Protein AF-A0A847CXK7-F1 (afdb_monomer_lite)

Radius of gyration: 28.08 Å; chains: 1; bounding box: 58×30×80 Å

pLDDT: mean 86.58, std 13.02, range [43.06, 97.94]

Foldseek 3Di:
DQPWAQDWDDALNDIFGTDDPNATEHEDDCVVCVPAAQDPVVVVVVCVRHLVPAALGEYEYEDAQVRYPDPDQWDADSNYIYGYPHDYVVNVCVVPPDQQPQQFQALDPVCPPVDRDHDDDDDFFAKDWDWDWDADPQKIKIKTQWIATPPDPVNDDPVRNPDGTLSFWAKKFKDQEDPVPDRDTPDIGRSVRFDDDPNITIDIDGNVSHHQKMKMWIATRNGHIDIDMDGD

Structure (mmCIF, N/CA/C/O backbone):
data_AF-A0A847CXK7-F1
#
_entry.id   AF-A0A847CXK7-F1
#
loop_
_atom_site.group_PDB
_atom_site.id
_atom_site.type_symbol
_atom_site.label_atom_id
_atom_site.label_alt_id
_atom_site.label_comp_id
_atom_site.label_asym_id
_atom_site.label_entity_id
_atom_site.label_seq_id
_atom_site.pdbx_PDB_ins_code
_atom_site.Cartn_x
_atom_site.Cartn_y
_atom_site.Cartn_z
_atom_site.occupancy
_atom_site.B_iso_or_equiv
_atom_site.auth_seq_id
_atom_site.auth_comp_id
_atom_site.auth_asym_id
_atom_site.auth_atom_id
_atom_site.pdbx_PDB_model_num
ATOM 1 N N . LEU A 1 1 ? 23.428 -8.225 -17.307 1.00 66.06 1 LEU A N 1
ATOM 2 C CA . LEU A 1 1 ? 22.018 -8.597 -17.571 1.00 66.06 1 LEU A CA 1
ATOM 3 C C . LEU A 1 1 ? 21.851 -9.234 -18.949 1.00 66.06 1 LEU A C 1
ATOM 5 O O . LEU A 1 1 ? 21.230 -10.279 -19.007 1.00 66.06 1 LEU A O 1
ATOM 9 N N . PHE A 1 2 ? 22.405 -8.662 -20.026 1.00 84.25 2 PHE A N 1
ATOM 10 C CA . PHE A 1 2 ? 22.251 -9.212 -21.387 1.00 84.25 2 PHE A CA 1
ATOM 11 C C . PHE A 1 2 ? 23.569 -9.543 -22.109 1.00 84.25 2 PHE A C 1
ATOM 13 O O . PHE A 1 2 ? 23.554 -9.739 -23.323 1.00 84.25 2 PHE A O 1
ATOM 20 N N . ASP A 1 3 ? 24.690 -9.572 -21.381 1.00 87.25 3 ASP A N 1
ATOM 21 C CA . ASP A 1 3 ? 26.026 -9.863 -21.925 1.00 87.25 3 ASP A CA 1
ATOM 22 C C . ASP A 1 3 ? 26.373 -8.982 -23.135 1.00 87.25 3 ASP A C 1
ATOM 24 O O . ASP A 1 3 ? 26.599 -9.452 -24.249 1.00 87.25 3 ASP A O 1
ATOM 28 N N . ILE A 1 4 ? 26.322 -7.666 -22.904 1.00 91.25 4 ILE A N 1
ATOM 29 C CA . ILE A 1 4 ? 26.619 -6.634 -23.900 1.00 91.25 4 ILE A CA 1
ATOM 30 C C . ILE A 1 4 ? 28.020 -6.091 -23.642 1.00 91.25 4 ILE A C 1
ATOM 32 O O . ILE A 1 4 ? 28.306 -5.597 -22.549 1.00 91.25 4 ILE A O 1
ATOM 36 N N . ASP A 1 5 ? 28.842 -6.095 -24.684 1.00 91.69 5 ASP A N 1
ATOM 37 C CA . ASP A 1 5 ? 30.133 -5.423 -24.702 1.00 91.69 5 ASP A CA 1
ATOM 38 C C . ASP A 1 5 ? 29.916 -3.932 -24.980 1.00 91.69 5 ASP A C 1
ATOM 40 O O . ASP A 1 5 ? 29.692 -3.515 -26.126 1.00 91.69 5 ASP A O 1
ATOM 44 N N . LEU A 1 6 ? 29.957 -3.119 -23.921 1.00 92.25 6 LEU A N 1
ATOM 45 C CA . LEU A 1 6 ? 29.796 -1.667 -24.016 1.00 92.25 6 LEU A CA 1
ATOM 46 C C . LEU A 1 6 ? 30.948 -1.069 -24.825 1.00 92.25 6 LEU A C 1
ATOM 48 O O . LEU A 1 6 ? 32.101 -1.048 -24.396 1.00 92.25 6 LEU A O 1
ATOM 52 N N . SER A 1 7 ? 30.626 -0.608 -26.028 1.00 89.88 7 SER A N 1
ATOM 53 C CA . SER A 1 7 ? 31.582 -0.024 -26.959 1.00 89.88 7 SER A CA 1
ATOM 54 C C . SER A 1 7 ? 30.842 0.785 -28.012 1.00 89.88 7 SER A C 1
ATOM 56 O O . SER A 1 7 ? 30.007 0.273 -28.758 1.00 89.88 7 SER A O 1
ATOM 58 N N . THR A 1 8 ? 31.157 2.073 -28.091 1.00 90.56 8 THR A N 1
ATOM 59 C CA . THR A 1 8 ? 30.509 2.947 -29.061 1.00 90.56 8 THR A CA 1
ATOM 60 C C . THR A 1 8 ? 30.994 2.623 -30.469 1.00 90.56 8 THR A C 1
ATOM 62 O O . THR A 1 8 ? 32.195 2.630 -30.744 1.00 90.56 8 THR A O 1
ATOM 65 N N . GLN A 1 9 ? 30.061 2.381 -31.388 1.00 89.00 9 GLN A N 1
ATOM 66 C CA . GLN A 1 9 ? 30.369 2.164 -32.801 1.00 89.00 9 GLN A CA 1
ATOM 67 C C . GLN A 1 9 ? 29.419 2.948 -33.699 1.00 89.00 9 GLN A C 1
ATOM 69 O O . GLN A 1 9 ? 28.246 3.126 -33.383 1.00 89.00 9 GLN A O 1
ATOM 74 N N . LYS A 1 10 ? 29.921 3.404 -34.848 1.00 91.25 10 LYS A N 1
ATOM 75 C CA . LYS A 1 10 ? 29.135 4.178 -35.808 1.00 91.25 10 LYS A CA 1
ATOM 76 C C . LYS A 1 10 ? 28.918 3.382 -37.085 1.00 91.25 10 LYS A C 1
ATOM 78 O O . LYS A 1 10 ? 29.878 3.047 -37.776 1.00 91.25 10 LYS A O 1
ATOM 83 N N . ILE A 1 11 ? 27.660 3.137 -37.437 1.00 88.25 11 ILE A N 1
ATOM 84 C CA . ILE A 1 11 ? 27.279 2.452 -38.676 1.00 88.25 11 ILE A CA 1
ATOM 85 C C . ILE A 1 11 ? 26.290 3.342 -39.414 1.00 88.25 11 ILE A C 1
ATOM 87 O O . ILE A 1 11 ? 25.309 3.804 -38.847 1.00 88.25 11 ILE A O 1
ATOM 91 N N . GLY A 1 12 ? 26.579 3.647 -40.680 1.00 83.50 12 GLY A N 1
ATOM 92 C CA . GLY A 1 12 ? 25.632 4.395 -41.519 1.00 83.50 12 GLY A CA 1
ATOM 93 C C . GLY A 1 12 ? 25.311 5.824 -41.050 1.00 83.50 12 GLY A C 1
ATOM 94 O O . GLY A 1 12 ? 24.376 6.440 -41.543 1.00 83.50 12 GLY A O 1
ATOM 95 N N . GLY A 1 13 ? 26.081 6.367 -40.102 1.00 85.44 13 GLY A N 1
ATOM 96 C CA . GLY A 1 13 ? 25.788 7.656 -39.471 1.00 85.44 13 GLY A CA 1
ATOM 97 C C . GLY A 1 13 ? 25.151 7.537 -38.085 1.00 85.44 13 GLY A C 1
ATOM 98 O O . GLY A 1 13 ? 25.314 8.463 -37.297 1.00 85.44 13 GLY A O 1
ATOM 99 N N . TYR A 1 14 ? 24.538 6.394 -37.769 1.00 90.75 14 TYR A N 1
ATOM 100 C CA . TYR A 1 14 ? 23.930 6.100 -36.473 1.00 90.75 14 TYR A CA 1
ATOM 101 C C . TYR A 1 14 ? 24.970 5.587 -35.473 1.00 90.75 14 TYR A C 1
ATOM 103 O O . TYR A 1 14 ? 25.908 4.877 -35.853 1.00 90.75 14 TYR A O 1
ATOM 111 N N . VAL A 1 15 ? 24.818 5.966 -34.206 1.00 92.31 15 VAL A N 1
ATOM 112 C CA . VAL A 1 15 ? 25.718 5.592 -33.110 1.00 92.31 15 VAL A CA 1
ATOM 113 C C . VAL A 1 15 ? 25.050 4.509 -32.273 1.00 92.31 15 VAL A C 1
ATOM 115 O O . VAL A 1 15 ? 23.922 4.683 -31.835 1.00 92.31 15 VAL A O 1
ATOM 118 N N . PHE A 1 16 ? 25.753 3.401 -32.073 1.00 94.38 16 PHE A N 1
ATOM 119 C CA . PHE A 1 16 ? 25.328 2.272 -31.252 1.00 94.38 16 PHE A CA 1
ATOM 120 C C . PHE A 1 16 ? 26.147 2.221 -29.965 1.00 94.38 16 PHE A C 1
ATOM 122 O O . PHE A 1 16 ? 27.329 2.576 -29.969 1.00 94.38 16 PHE A O 1
ATOM 129 N N . ASP A 1 17 ? 25.528 1.730 -28.897 1.00 95.19 17 ASP A N 1
ATOM 130 C CA . ASP A 1 17 ? 26.044 1.769 -27.523 1.00 95.19 17 ASP A CA 1
ATOM 131 C C . ASP A 1 17 ? 26.893 0.545 -27.159 1.00 95.19 17 ASP A C 1
ATOM 133 O O . ASP A 1 17 ? 27.610 0.531 -26.155 1.00 95.19 17 ASP A O 1
ATOM 137 N N . GLY A 1 18 ? 26.835 -0.500 -27.981 1.00 93.88 18 GLY A N 1
ATOM 138 C CA . GLY A 1 18 ? 27.610 -1.706 -27.749 1.00 93.88 18 GLY A CA 1
ATOM 139 C C . GLY A 1 18 ? 27.452 -2.768 -28.818 1.00 93.88 18 GLY A C 1
ATOM 140 O O . GLY A 1 18 ? 26.935 -2.532 -29.922 1.00 93.88 18 GLY A O 1
ATOM 141 N N . LYS A 1 19 ? 27.909 -3.964 -28.451 1.00 93.62 19 LYS A N 1
ATOM 142 C CA . LYS A 1 19 ? 27.754 -5.186 -29.232 1.00 93.62 19 LYS A CA 1
ATOM 143 C C . LYS A 1 19 ? 27.211 -6.321 -28.381 1.00 93.62 19 LYS A C 1
ATOM 145 O O . LYS A 1 19 ? 27.601 -6.486 -27.232 1.00 93.62 19 LYS A O 1
ATOM 150 N N . LYS A 1 20 ? 26.353 -7.132 -28.990 1.00 92.56 20 LYS A N 1
ATOM 151 C CA . LYS A 1 20 ? 25.916 -8.421 -28.465 1.00 92.56 20 LYS A CA 1
ATOM 152 C C . LYS A 1 20 ? 26.097 -9.471 -29.548 1.00 92.56 20 LYS A C 1
ATOM 154 O O . LYS A 1 20 ? 25.562 -9.323 -30.648 1.00 92.56 20 LYS A O 1
ATOM 159 N N . ASP A 1 21 ? 26.884 -10.502 -29.254 1.00 90.62 21 ASP A N 1
ATOM 160 C CA . ASP A 1 21 ? 27.188 -11.588 -30.195 1.00 90.62 21 ASP A CA 1
ATOM 161 C C . ASP A 1 21 ? 27.675 -11.049 -31.558 1.00 90.62 21 ASP A C 1
ATOM 163 O O . ASP A 1 21 ? 27.243 -11.485 -32.624 1.00 90.62 21 ASP A O 1
ATOM 167 N N . GLY A 1 22 ? 28.510 -10.002 -31.522 1.00 89.06 22 GLY A N 1
ATOM 168 C CA . GLY A 1 22 ? 29.044 -9.311 -32.702 1.00 89.06 22 GLY A CA 1
ATOM 169 C C . GLY A 1 22 ? 28.093 -8.332 -33.408 1.00 89.06 22 GLY A C 1
ATOM 170 O O . GLY A 1 22 ? 28.538 -7.615 -34.303 1.00 89.06 22 GLY A O 1
ATOM 171 N N . ASN A 1 23 ? 26.823 -8.242 -33.003 1.00 93.56 23 ASN A N 1
ATOM 172 C CA . ASN A 1 23 ? 25.813 -7.375 -33.619 1.00 93.56 23 ASN A CA 1
ATOM 173 C C . ASN A 1 23 ? 25.615 -6.076 -32.823 1.00 93.56 23 ASN A C 1
ATOM 175 O O . ASN A 1 23 ? 25.785 -6.084 -31.603 1.00 93.56 23 ASN A O 1
ATOM 179 N N . PRO A 1 24 ? 25.261 -4.957 -33.477 1.00 95.12 24 PRO A N 1
ATOM 180 C CA . PRO A 1 24 ? 25.073 -3.674 -32.813 1.00 95.12 24 PRO A CA 1
ATOM 181 C C . PRO A 1 24 ? 23.911 -3.659 -31.819 1.00 95.12 24 PRO A C 1
ATOM 183 O O . PRO A 1 24 ? 22.866 -4.275 -32.038 1.00 95.12 24 PRO A O 1
ATOM 186 N N . VAL A 1 25 ? 24.110 -2.908 -30.737 1.00 96.44 25 VAL A N 1
ATOM 187 C CA . VAL A 1 25 ? 23.142 -2.721 -29.655 1.00 96.44 25 VAL A CA 1
ATOM 188 C C . VAL A 1 25 ? 22.813 -1.240 -29.507 1.00 96.44 25 VAL A C 1
ATOM 190 O O . VAL A 1 25 ? 23.719 -0.408 -29.506 1.00 96.44 25 VAL A O 1
ATOM 193 N N . VAL A 1 26 ? 21.532 -0.928 -29.338 1.00 95.31 26 VAL A N 1
ATOM 194 C CA . VAL A 1 26 ? 21.040 0.374 -28.877 1.00 95.31 26 VAL A CA 1
ATOM 195 C C . VAL A 1 26 ? 20.538 0.216 -27.448 1.00 95.31 26 VAL A C 1
ATOM 197 O O . VAL A 1 26 ? 19.746 -0.686 -27.169 1.00 95.31 26 VAL A O 1
ATOM 200 N N . ILE A 1 27 ? 20.988 1.073 -26.540 1.00 92.69 27 ILE A N 1
ATOM 201 C CA . ILE A 1 27 ? 20.493 1.148 -25.166 1.00 92.69 27 ILE A CA 1
ATOM 202 C C . ILE A 1 27 ? 19.620 2.392 -25.065 1.00 92.69 27 ILE A C 1
ATOM 204 O O . ILE A 1 27 ? 20.095 3.519 -25.164 1.00 92.69 27 ILE A O 1
ATOM 208 N N . TYR A 1 28 ? 18.322 2.186 -24.870 1.00 89.31 28 TYR A N 1
ATOM 209 C CA . TYR A 1 28 ? 17.366 3.276 -24.782 1.00 89.31 28 TYR A CA 1
ATOM 210 C C . TYR A 1 28 ? 17.560 4.089 -23.495 1.00 89.31 28 TYR A C 1
ATOM 212 O O . TYR A 1 28 ? 17.298 3.594 -22.393 1.00 89.31 28 TYR A O 1
ATOM 220 N N . ASP A 1 29 ? 17.979 5.352 -23.627 1.00 82.50 29 ASP A N 1
ATOM 221 C CA . ASP A 1 29 ? 18.073 6.269 -22.491 1.00 82.50 29 ASP A CA 1
ATOM 222 C C . ASP A 1 29 ? 16.689 6.810 -22.105 1.00 82.50 29 ASP A C 1
ATOM 224 O O . ASP A 1 29 ? 16.208 7.839 -22.587 1.00 82.50 29 ASP A O 1
ATOM 228 N N . TYR A 1 30 ? 16.063 6.111 -21.164 1.00 71.31 30 TYR A N 1
ATOM 229 C CA . TYR A 1 30 ? 14.784 6.498 -20.583 1.00 71.31 30 TYR A CA 1
ATOM 230 C C . TYR A 1 30 ? 14.776 7.916 -19.988 1.00 71.31 30 TYR A C 1
ATOM 232 O O . TYR A 1 30 ? 13.748 8.593 -20.027 1.00 71.31 30 TYR A O 1
ATOM 240 N N . ASN A 1 31 ? 15.884 8.377 -19.399 1.00 70.00 31 ASN A N 1
ATOM 241 C CA . ASN A 1 31 ? 15.906 9.679 -18.729 1.00 70.00 31 ASN A CA 1
ATOM 242 C C . ASN A 1 31 ? 15.890 10.826 -19.732 1.00 70.00 31 ASN A C 1
ATOM 244 O O . ASN A 1 31 ? 15.285 11.864 -19.451 1.00 70.00 31 ASN A O 1
ATOM 248 N N . GLN A 1 32 ? 16.547 10.624 -20.871 1.00 75.12 32 GLN A N 1
ATOM 249 C CA . GLN A 1 32 ? 16.601 11.589 -21.956 1.00 75.12 32 GLN A CA 1
ATOM 250 C C . GLN A 1 32 ? 15.301 11.606 -22.772 1.00 75.12 32 GLN A C 1
ATOM 252 O O . GLN A 1 32 ? 14.861 12.676 -23.190 1.00 75.12 32 GLN A O 1
ATOM 257 N N . PHE A 1 33 ? 14.652 10.450 -22.948 1.00 76.75 33 PHE A N 1
ATOM 258 C CA . PHE A 1 33 ? 13.500 10.286 -23.839 1.00 76.75 33 PHE A CA 1
ATOM 259 C C . PHE A 1 33 ? 12.253 9.779 -23.095 1.00 76.75 33 PHE A C 1
ATOM 261 O O . PHE A 1 33 ? 11.696 8.720 -23.379 1.00 76.75 33 PHE A O 1
ATOM 268 N N . LYS A 1 34 ? 11.781 10.547 -22.111 1.00 68.31 34 LYS A N 1
ATOM 269 C CA . LYS A 1 34 ? 10.641 10.142 -21.268 1.00 68.31 34 LYS A CA 1
ATOM 270 C C . LYS A 1 34 ? 9.295 10.082 -21.982 1.00 68.31 34 LYS A C 1
ATOM 272 O O . LYS A 1 34 ? 8.400 9.432 -21.459 1.00 68.31 34 LYS A O 1
ATOM 277 N N . ASP A 1 35 ? 9.143 10.693 -23.149 1.00 75.00 35 ASP A N 1
ATOM 278 C CA . ASP A 1 35 ? 7.865 10.734 -23.880 1.00 75.00 35 ASP A CA 1
ATOM 279 C C . ASP A 1 35 ? 7.918 9.975 -25.213 1.00 75.00 35 ASP A C 1
ATOM 281 O O . ASP A 1 35 ? 6.971 10.025 -25.990 1.00 75.00 35 ASP A O 1
ATOM 285 N N . ALA A 1 36 ? 9.018 9.262 -25.480 1.00 79.81 36 ALA A N 1
ATOM 286 C CA . ALA A 1 36 ? 9.162 8.423 -26.664 1.00 79.81 36 ALA A CA 1
ATOM 287 C C . ALA A 1 36 ? 9.042 6.932 -26.313 1.00 79.81 36 ALA A C 1
ATOM 289 O O . ALA A 1 36 ? 9.238 6.521 -25.160 1.00 79.81 36 ALA A O 1
ATOM 290 N N . ASN A 1 37 ? 8.713 6.143 -27.332 1.00 88.38 37 ASN A N 1
ATOM 291 C CA . ASN A 1 37 ? 8.644 4.690 -27.290 1.00 88.38 37 ASN A CA 1
ATOM 292 C C . ASN A 1 37 ? 9.533 4.097 -28.392 1.00 88.38 37 ASN A C 1
ATOM 294 O O . ASN A 1 37 ? 9.940 4.775 -29.336 1.00 88.38 37 ASN A O 1
ATOM 298 N N . ILE A 1 38 ? 9.833 2.810 -28.255 1.00 92.19 38 ILE A N 1
ATOM 299 C CA . ILE A 1 38 ? 10.379 1.973 -29.317 1.00 92.19 38 ILE A CA 1
ATOM 300 C C . ILE A 1 38 ? 9.192 1.522 -30.175 1.00 92.19 38 ILE A C 1
ATOM 302 O O . ILE A 1 38 ? 8.594 0.476 -29.919 1.00 92.19 38 ILE A O 1
ATOM 306 N N . ASP A 1 39 ? 8.850 2.356 -31.152 1.00 91.31 39 ASP A N 1
ATOM 307 C CA . ASP A 1 39 ? 7.742 2.199 -32.096 1.00 91.31 39 ASP A CA 1
ATOM 308 C C . ASP A 1 39 ? 8.257 2.103 -33.549 1.00 91.31 39 ASP A C 1
ATOM 310 O O . ASP A 1 39 ? 9.464 1.982 -33.801 1.00 91.31 39 ASP A O 1
ATOM 314 N N . ASP A 1 40 ? 7.356 2.130 -34.534 1.00 91.12 40 ASP A N 1
ATOM 315 C CA . ASP A 1 40 ? 7.726 2.074 -35.956 1.00 91.12 40 ASP A CA 1
ATOM 316 C C . ASP A 1 40 ? 8.609 3.261 -36.355 1.00 91.12 40 ASP A C 1
ATOM 318 O O . ASP A 1 40 ? 9.531 3.130 -37.163 1.00 91.12 40 ASP A O 1
ATOM 322 N N . VAL A 1 41 ? 8.351 4.443 -35.791 1.00 91.62 41 VAL A N 1
ATOM 323 C CA . VAL A 1 41 ? 9.106 5.662 -36.093 1.00 91.62 41 VAL A CA 1
ATOM 324 C C . VAL A 1 41 ? 10.544 5.521 -35.598 1.00 91.62 41 VAL A C 1
ATOM 326 O O . VAL A 1 41 ? 11.483 5.881 -36.316 1.00 91.62 41 VAL A O 1
ATOM 329 N N . PHE A 1 42 ? 10.741 4.954 -34.409 1.00 92.25 42 PHE A N 1
ATOM 330 C CA . PHE A 1 42 ? 12.057 4.665 -33.855 1.00 92.25 42 PHE A CA 1
ATOM 331 C C . PHE A 1 42 ? 12.846 3.684 -34.734 1.00 92.25 42 PHE A C 1
ATOM 333 O O . PHE A 1 42 ? 13.984 3.984 -35.114 1.00 92.25 42 PHE A O 1
ATOM 340 N N . LEU A 1 43 ? 12.244 2.551 -35.119 1.00 93.69 43 LEU A N 1
ATOM 341 C CA . LEU A 1 43 ? 12.907 1.556 -35.973 1.00 93.69 43 LEU A CA 1
ATOM 342 C C . LEU A 1 43 ? 13.264 2.135 -37.345 1.00 93.69 43 LEU A C 1
ATOM 344 O O . LEU A 1 43 ? 14.403 1.997 -37.794 1.00 93.69 43 LEU A O 1
ATOM 348 N N . ASN A 1 44 ? 12.332 2.859 -37.968 1.00 91.06 44 ASN A N 1
ATOM 349 C CA . ASN A 1 44 ? 12.556 3.512 -39.255 1.00 91.06 44 ASN A CA 1
ATOM 350 C C . ASN A 1 44 ? 13.684 4.548 -39.188 1.00 91.06 44 ASN A C 1
ATOM 352 O O . ASN A 1 44 ? 14.492 4.642 -40.113 1.00 91.06 44 ASN A O 1
ATOM 356 N N . ASN A 1 45 ? 13.792 5.309 -38.094 1.00 90.12 45 ASN A N 1
ATOM 357 C CA . ASN A 1 45 ? 14.899 6.247 -37.911 1.00 90.12 45 ASN A CA 1
ATOM 358 C C . ASN A 1 45 ? 16.251 5.532 -37.894 1.00 90.12 45 ASN A C 1
ATOM 360 O O . ASN A 1 45 ? 17.178 5.993 -38.555 1.00 90.12 45 ASN A O 1
ATOM 364 N N . ILE A 1 46 ? 16.364 4.387 -37.215 1.00 91.25 46 ILE A N 1
ATOM 365 C CA . ILE A 1 46 ? 17.588 3.576 -37.254 1.00 91.25 46 ILE A CA 1
ATOM 366 C C . ILE A 1 46 ? 17.822 3.047 -38.674 1.00 91.25 46 ILE A C 1
ATOM 368 O O . ILE A 1 46 ? 18.901 3.254 -39.238 1.00 91.25 46 ILE A O 1
ATOM 372 N N . GLY A 1 47 ? 16.811 2.398 -39.262 1.00 89.12 47 GLY A N 1
ATOM 373 C CA . GLY A 1 47 ? 16.871 1.769 -40.585 1.00 89.12 47 GLY A CA 1
ATOM 374 C C . GLY A 1 47 ? 17.397 2.716 -41.662 1.00 89.12 47 GLY A C 1
ATOM 375 O O . GLY A 1 47 ? 18.365 2.395 -42.351 1.00 89.12 47 GLY A O 1
ATOM 376 N N . ARG A 1 48 ? 16.896 3.957 -41.712 1.00 89.69 48 ARG A N 1
ATOM 377 C CA . ARG A 1 48 ? 17.334 4.982 -42.684 1.00 89.69 48 ARG A CA 1
ATOM 378 C C . ARG A 1 48 ? 18.846 5.205 -42.726 1.00 89.69 48 ARG A C 1
ATOM 380 O O . ARG A 1 48 ? 19.376 5.563 -43.777 1.00 89.69 48 ARG A O 1
ATOM 3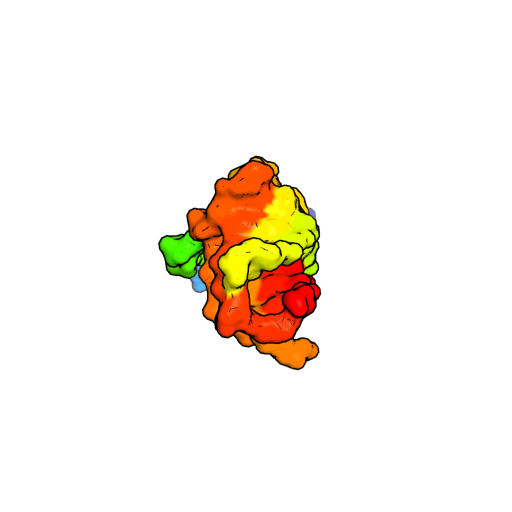87 N N . HIS A 1 49 ? 19.546 4.986 -41.616 1.00 87.75 49 HIS A N 1
ATOM 388 C CA . HIS A 1 49 ? 21.000 5.085 -41.562 1.00 87.75 49 HIS A CA 1
ATOM 389 C C . HIS A 1 49 ? 21.699 3.782 -41.962 1.00 87.75 49 HIS A C 1
ATOM 391 O O . HIS A 1 49 ? 22.717 3.817 -42.658 1.00 87.75 49 HIS A O 1
ATOM 397 N N . ILE A 1 50 ? 21.186 2.628 -41.530 1.00 88.19 50 ILE A N 1
ATOM 398 C CA . ILE A 1 50 ? 21.939 1.366 -41.563 1.00 88.19 50 ILE A CA 1
ATOM 399 C C . ILE A 1 50 ? 21.527 0.384 -42.661 1.00 88.19 50 ILE A C 1
ATOM 401 O O . ILE A 1 50 ? 22.342 -0.478 -42.995 1.00 88.19 50 ILE A O 1
ATOM 405 N N . THR A 1 51 ? 20.348 0.525 -43.275 1.00 82.50 51 THR A N 1
ATOM 406 C CA . THR A 1 51 ? 19.817 -0.425 -44.275 1.00 82.50 51 THR A CA 1
ATOM 407 C C . THR A 1 51 ? 20.804 -0.697 -45.413 1.00 82.50 51 THR A C 1
ATOM 409 O O . THR A 1 51 ? 21.000 -1.838 -45.823 1.00 82.50 51 THR A O 1
ATOM 412 N N . SER A 1 52 ? 21.524 0.327 -45.883 1.00 81.50 52 SER A N 1
ATOM 413 C CA . SER A 1 52 ? 22.522 0.175 -46.956 1.00 81.50 52 SER A CA 1
ATOM 414 C C . SER A 1 52 ? 23.786 -0.601 -46.556 1.00 81.50 52 SER A C 1
ATOM 416 O O . SER A 1 52 ? 24.512 -1.071 -47.430 1.00 81.50 52 SER A O 1
ATOM 418 N N . LYS A 1 53 ? 24.072 -0.736 -45.255 1.00 81.50 53 LYS A N 1
ATOM 419 C CA . LYS A 1 53 ? 25.312 -1.330 -44.721 1.00 81.50 53 LYS A CA 1
ATOM 420 C C . LYS A 1 53 ? 25.099 -2.640 -43.967 1.00 81.50 53 LYS A C 1
ATOM 422 O O . LYS A 1 53 ? 26.075 -3.331 -43.694 1.00 81.50 53 LYS A O 1
ATOM 427 N N . MET A 1 54 ? 23.857 -2.960 -43.611 1.00 80.44 54 MET A N 1
ATOM 428 C CA . MET A 1 54 ? 23.508 -4.072 -42.726 1.00 80.44 54 MET A CA 1
ATOM 429 C C . MET A 1 54 ? 22.342 -4.914 -43.257 1.00 80.44 54 MET A C 1
ATOM 431 O O . MET A 1 54 ? 21.514 -5.374 -42.479 1.00 80.44 54 MET A O 1
ATOM 435 N N . ARG A 1 55 ? 22.262 -5.137 -44.575 1.00 75.88 55 ARG A N 1
ATOM 436 C CA . ARG A 1 55 ? 21.254 -6.045 -45.148 1.00 75.88 55 ARG A CA 1
ATOM 437 C C . ARG A 1 55 ? 21.326 -7.431 -44.507 1.00 75.88 55 ARG A C 1
ATOM 439 O O . ARG A 1 55 ? 22.420 -7.968 -44.335 1.00 75.88 55 ARG A O 1
ATOM 446 N N . CYS A 1 56 ? 20.167 -7.996 -44.180 1.00 81.81 56 CYS A N 1
ATOM 447 C CA . CYS A 1 56 ? 20.029 -9.252 -43.434 1.00 81.81 56 CYS A CA 1
ATOM 448 C C . CYS A 1 56 ? 20.687 -9.212 -42.039 1.00 81.81 56 CYS A C 1
ATOM 450 O O . CYS A 1 56 ? 21.063 -10.250 -41.486 1.00 81.81 56 CYS A O 1
ATOM 452 N N . GLY A 1 57 ? 20.885 -8.011 -41.490 1.00 88.12 57 GLY A N 1
ATOM 453 C CA . GLY A 1 57 ? 21.563 -7.768 -40.224 1.00 88.12 57 GLY A CA 1
ATOM 454 C C . GLY A 1 57 ? 20.644 -7.903 -39.014 1.00 88.12 57 GLY A C 1
ATOM 455 O O . GLY A 1 57 ? 19.421 -8.010 -39.124 1.00 88.12 57 GLY A O 1
ATOM 456 N N . ARG A 1 58 ? 21.254 -7.884 -37.827 1.00 94.69 58 ARG A N 1
ATOM 457 C CA . ARG A 1 58 ? 20.540 -7.880 -36.548 1.00 94.69 58 ARG A CA 1
ATOM 458 C C . ARG A 1 58 ? 20.934 -6.655 -35.745 1.00 94.69 58 ARG A C 1
ATOM 460 O O . ARG A 1 58 ? 22.107 -6.289 -35.709 1.00 94.69 58 ARG A O 1
ATOM 467 N N . VAL A 1 59 ? 19.960 -6.062 -35.078 1.00 95.69 59 VAL A N 1
ATOM 468 C CA . VAL A 1 59 ? 20.151 -4.988 -34.107 1.00 95.69 59 VAL A CA 1
ATOM 469 C C . VAL A 1 59 ? 19.454 -5.413 -32.826 1.00 95.69 59 VAL A C 1
ATOM 471 O O . VAL A 1 59 ? 18.319 -5.876 -32.868 1.00 95.69 59 VAL A O 1
ATOM 474 N N . TYR A 1 60 ? 20.118 -5.264 -31.688 1.00 96.69 60 TYR A N 1
ATOM 475 C CA . TYR A 1 60 ? 19.493 -5.471 -30.386 1.00 96.69 60 TYR A CA 1
ATOM 476 C C . TYR A 1 60 ? 19.122 -4.123 -29.777 1.00 96.69 60 TYR A C 1
ATOM 478 O O . TYR A 1 60 ? 19.930 -3.198 -29.780 1.00 96.69 60 TYR A O 1
ATOM 486 N N . ILE A 1 61 ? 17.919 -4.008 -29.232 1.00 96.19 61 ILE A N 1
ATOM 487 C CA . ILE A 1 61 ? 17.435 -2.807 -28.555 1.00 96.19 61 ILE A CA 1
ATOM 488 C C . ILE A 1 61 ? 17.142 -3.177 -27.108 1.00 96.19 61 ILE A C 1
ATOM 490 O O . ILE A 1 61 ? 16.282 -4.012 -26.833 1.00 96.19 61 ILE A O 1
ATOM 494 N N . VAL A 1 62 ? 17.860 -2.557 -26.179 1.00 93.69 62 VAL A N 1
ATOM 495 C CA . VAL A 1 62 ? 17.618 -2.690 -24.743 1.00 93.69 62 VAL A CA 1
ATOM 496 C C . VAL A 1 62 ? 16.719 -1.550 -24.301 1.00 93.69 62 VAL A C 1
ATOM 498 O O . VAL A 1 62 ? 17.106 -0.388 -24.404 1.00 93.69 62 VAL A O 1
ATOM 501 N N . ALA A 1 63 ? 15.536 -1.875 -23.789 1.00 91.56 63 ALA A N 1
ATOM 502 C CA . ALA A 1 63 ? 14.580 -0.876 -23.327 1.00 91.56 63 ALA A CA 1
ATOM 503 C C . ALA A 1 63 ? 13.676 -1.422 -22.208 1.00 91.56 63 ALA A C 1
ATOM 505 O O . ALA A 1 63 ? 13.495 -2.639 -22.089 1.00 91.56 63 ALA A O 1
ATOM 506 N N . PRO A 1 64 ? 13.077 -0.546 -21.381 1.00 88.00 64 PRO A N 1
ATOM 507 C CA . PRO A 1 64 ? 12.002 -0.931 -20.475 1.00 88.00 64 PRO A CA 1
ATOM 508 C C . PRO A 1 64 ? 10.835 -1.582 -21.223 1.00 88.00 64 PRO A C 1
ATOM 510 O O . PRO A 1 64 ? 10.431 -1.110 -22.282 1.00 88.00 64 PRO A O 1
ATOM 513 N N . SER A 1 65 ? 10.244 -2.628 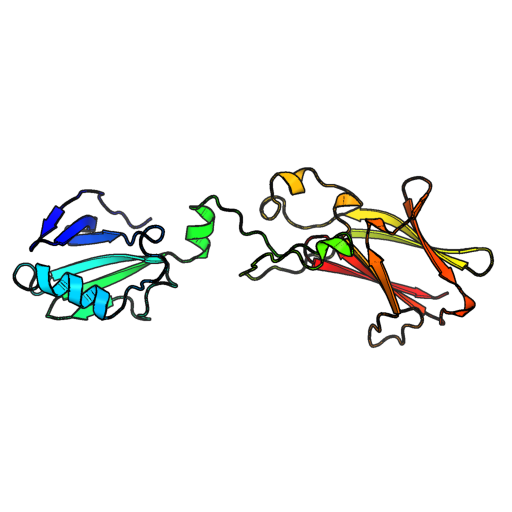-20.644 1.00 88.00 65 SER A N 1
ATOM 514 C CA . SER A 1 65 ? 9.147 -3.371 -21.291 1.00 88.00 65 SER A CA 1
ATOM 515 C C . SER A 1 65 ? 7.935 -2.488 -21.603 1.00 88.00 65 SER A C 1
ATOM 517 O O . SER A 1 65 ? 7.275 -2.695 -22.608 1.00 88.00 65 SER A O 1
ATOM 519 N N . ASN A 1 66 ? 7.661 -1.479 -20.770 1.00 84.75 66 ASN A N 1
ATOM 520 C CA . ASN A 1 66 ? 6.560 -0.527 -20.955 1.00 84.75 66 ASN A CA 1
ATOM 521 C C . ASN A 1 66 ? 6.842 0.566 -22.001 1.00 84.75 66 ASN A C 1
ATOM 523 O O . ASN A 1 66 ? 6.014 1.454 -22.168 1.00 84.75 66 ASN A O 1
ATOM 527 N N . ARG A 1 67 ? 8.019 0.547 -22.638 1.00 87.25 67 ARG A N 1
ATOM 528 C CA . ARG A 1 67 ? 8.422 1.478 -23.701 1.00 87.25 67 ARG A CA 1
ATOM 529 C C . ARG A 1 67 ? 8.571 0.810 -25.053 1.00 87.25 67 ARG A C 1
ATOM 531 O O . ARG A 1 67 ? 8.918 1.487 -26.009 1.00 87.25 67 ARG A O 1
ATOM 538 N N . VAL A 1 68 ? 8.374 -0.501 -25.131 1.00 90.88 68 VAL A N 1
ATOM 539 C CA . VAL A 1 68 ? 8.396 -1.233 -26.392 1.00 90.88 68 VAL A CA 1
ATOM 540 C C . VAL A 1 68 ? 6.956 -1.505 -26.779 1.00 90.88 68 VAL A C 1
ATOM 542 O O . VAL A 1 68 ? 6.273 -2.251 -26.081 1.00 90.88 68 VAL A O 1
ATOM 545 N N . ASP A 1 69 ? 6.509 -0.910 -27.881 1.00 91.62 69 ASP A N 1
ATOM 546 C CA . ASP A 1 69 ? 5.112 -1.022 -28.323 1.00 91.62 69 ASP A CA 1
ATOM 547 C C . ASP A 1 69 ? 4.813 -2.404 -28.934 1.00 91.62 69 ASP A C 1
ATOM 549 O O . ASP A 1 69 ? 3.662 -2.823 -29.054 1.00 91.62 69 ASP A O 1
ATOM 553 N N . TYR A 1 70 ? 5.864 -3.158 -29.259 1.00 88.06 70 TYR A N 1
ATOM 554 C CA . TYR A 1 70 ? 5.777 -4.498 -29.822 1.00 88.06 70 TYR A CA 1
ATOM 555 C C . TYR A 1 70 ? 5.631 -5.576 -28.748 1.00 88.06 70 TYR A C 1
ATOM 557 O O . TYR A 1 70 ? 6.395 -5.655 -27.779 1.00 88.06 70 TYR A O 1
ATOM 565 N N . ILE A 1 71 ? 4.686 -6.490 -28.965 1.00 83.69 71 ILE A N 1
ATOM 566 C CA . ILE A 1 71 ? 4.502 -7.684 -28.128 1.00 83.69 71 ILE A CA 1
ATOM 567 C C . ILE A 1 71 ? 5.569 -8.743 -28.450 1.00 83.69 71 ILE A C 1
ATOM 569 O O . ILE A 1 71 ? 6.042 -9.431 -27.547 1.00 83.69 71 ILE A O 1
ATOM 573 N N . THR A 1 72 ? 5.990 -8.822 -29.710 1.00 90.50 72 THR A N 1
ATOM 574 C CA . THR A 1 72 ? 6.993 -9.752 -30.250 1.00 90.50 72 THR A CA 1
ATOM 575 C C . THR A 1 72 ? 8.385 -9.550 -29.641 1.00 90.50 72 THR A C 1
ATOM 577 O O . THR A 1 72 ? 8.695 -8.507 -29.058 1.00 90.50 72 THR A O 1
ATOM 580 N N . ASP A 1 73 ? 9.240 -10.566 -29.773 1.00 88.19 73 ASP A N 1
ATOM 581 C CA . ASP A 1 73 ? 10.647 -10.499 -29.352 1.00 88.19 73 ASP A CA 1
ATOM 582 C C . ASP A 1 73 ? 11.542 -9.819 -30.397 1.00 88.19 73 ASP A C 1
ATOM 584 O O . ASP A 1 73 ? 12.655 -9.395 -30.078 1.00 88.19 73 ASP A O 1
ATOM 588 N N . TYR A 1 74 ? 11.069 -9.706 -31.641 1.00 95.38 74 TYR A N 1
ATOM 589 C CA . TYR A 1 74 ? 11.717 -8.939 -32.694 1.00 95.38 74 TYR A CA 1
ATOM 590 C C . TYR A 1 74 ? 10.718 -8.475 -33.755 1.00 95.38 74 TYR A C 1
ATOM 592 O O . TYR A 1 74 ? 9.705 -9.136 -33.974 1.00 95.38 74 TYR A O 1
ATOM 600 N N . GLU A 1 75 ? 11.069 -7.399 -34.453 1.00 96.00 75 GLU A N 1
ATOM 601 C CA . GLU A 1 75 ? 10.427 -6.979 -35.701 1.00 96.00 75 GLU A CA 1
ATOM 602 C C . GLU A 1 75 ? 11.436 -6.968 -36.849 1.00 96.00 75 GLU A C 1
ATOM 604 O O . GLU A 1 75 ? 12.637 -6.772 -36.637 1.00 96.00 75 GLU A O 1
ATOM 609 N N . GLU A 1 76 ? 10.956 -7.187 -38.071 1.00 93.19 76 GLU A N 1
ATOM 610 C CA . GLU A 1 76 ? 11.774 -7.134 -39.283 1.00 93.19 76 GLU A CA 1
ATOM 611 C C . GLU A 1 76 ? 11.346 -5.953 -40.161 1.00 93.19 76 GLU A C 1
ATOM 613 O O . GLU A 1 76 ? 10.201 -5.880 -40.601 1.00 93.19 76 GLU A O 1
ATOM 618 N N . VAL A 1 77 ? 12.276 -5.030 -40.419 1.00 90.56 77 VAL A N 1
ATOM 619 C CA . VAL A 1 77 ? 12.065 -3.847 -41.267 1.00 90.56 77 VAL A CA 1
ATOM 620 C C . VAL A 1 77 ? 13.250 -3.730 -42.220 1.00 90.56 77 VAL A C 1
ATOM 622 O O . VAL A 1 77 ? 14.396 -3.773 -41.779 1.00 90.56 77 VAL A O 1
ATOM 625 N N . ASP A 1 78 ? 12.987 -3.600 -43.523 1.00 87.62 78 ASP A N 1
ATOM 626 C CA . ASP A 1 78 ? 14.008 -3.463 -44.575 1.00 87.62 78 ASP A CA 1
ATOM 627 C C . ASP A 1 78 ? 15.154 -4.502 -44.500 1.00 87.62 78 ASP A C 1
ATOM 629 O O . ASP A 1 78 ? 16.338 -4.160 -44.575 1.00 87.62 78 ASP A O 1
ATOM 633 N N . ASP A 1 79 ? 14.807 -5.784 -44.342 1.00 89.19 79 ASP A N 1
ATOM 634 C CA . ASP A 1 79 ? 15.740 -6.913 -44.170 1.00 89.19 79 ASP A CA 1
ATOM 635 C C . ASP A 1 79 ? 16.632 -6.819 -42.911 1.00 89.19 79 ASP A C 1
ATOM 637 O O . ASP A 1 79 ? 17.679 -7.467 -42.835 1.00 89.19 79 ASP A O 1
ATOM 641 N N . ILE A 1 80 ? 16.264 -6.015 -41.910 1.00 92.81 80 ILE A N 1
ATOM 642 C CA . ILE A 1 80 ? 16.963 -5.931 -40.622 1.00 92.81 80 ILE A CA 1
ATOM 643 C C . ILE A 1 80 ? 16.036 -6.410 -39.514 1.00 92.81 80 ILE A C 1
ATOM 645 O O . ILE A 1 80 ? 14.911 -5.936 -39.377 1.00 92.81 80 ILE A O 1
ATOM 649 N N . ARG A 1 81 ? 16.540 -7.321 -38.676 1.00 95.75 81 ARG A N 1
ATOM 650 C CA . ARG A 1 81 ? 15.823 -7.798 -37.488 1.00 95.75 81 ARG A CA 1
ATOM 651 C C . ARG A 1 81 ? 16.214 -7.000 -36.257 1.00 95.75 81 ARG A C 1
ATOM 653 O O . ARG A 1 81 ? 17.380 -7.008 -35.856 1.00 95.75 81 ARG A O 1
ATOM 660 N N . TYR A 1 82 ? 15.228 -6.374 -35.637 1.00 96.56 82 TYR A N 1
ATOM 661 C CA . TYR A 1 82 ? 15.354 -5.605 -34.409 1.00 96.56 82 TYR A CA 1
ATOM 662 C C . TYR A 1 82 ? 14.856 -6.443 -33.239 1.00 96.56 82 TYR A C 1
ATOM 664 O O . TYR A 1 82 ? 13.657 -6.612 -33.073 1.00 96.56 82 TYR A O 1
ATOM 672 N N . TYR A 1 83 ? 15.773 -6.984 -32.441 1.00 96.81 83 TYR A N 1
ATOM 673 C CA . TYR A 1 83 ? 15.465 -7.804 -31.271 1.00 96.81 83 TYR A CA 1
ATOM 674 C C . TYR A 1 83 ? 15.288 -6.934 -30.030 1.00 96.81 83 TYR A C 1
ATOM 676 O O . TYR A 1 83 ? 16.168 -6.135 -29.703 1.00 96.81 83 TYR A O 1
ATOM 684 N N . PHE A 1 84 ? 14.199 -7.128 -29.292 1.00 95.94 84 PHE A N 1
ATOM 685 C CA . PHE A 1 84 ? 13.887 -6.347 -28.098 1.00 95.94 84 PHE A CA 1
ATOM 686 C C . PHE A 1 84 ? 14.327 -7.081 -26.832 1.00 95.94 84 PHE A C 1
ATOM 688 O O . PHE A 1 84 ? 13.711 -8.046 -26.385 1.00 95.94 84 PHE A O 1
ATOM 695 N N . LEU A 1 85 ? 15.383 -6.578 -26.200 1.00 93.25 85 LEU A N 1
ATOM 696 C CA . LEU A 1 85 ? 15.846 -7.018 -24.889 1.00 93.25 85 LEU A CA 1
ATOM 697 C C . LEU A 1 85 ? 15.097 -6.220 -23.818 1.00 93.25 85 LEU A C 1
ATOM 699 O O . LEU A 1 85 ? 15.584 -5.220 -23.283 1.00 93.25 85 LEU A O 1
ATOM 703 N N . LYS A 1 86 ? 13.856 -6.643 -23.569 1.00 90.81 86 LYS A N 1
ATOM 704 C CA . LYS A 1 86 ? 12.915 -5.957 -22.681 1.00 90.81 86 LYS A CA 1
ATOM 705 C C . LYS A 1 86 ? 13.339 -6.138 -21.225 1.00 90.81 86 LYS A C 1
ATOM 707 O O . LYS A 1 86 ? 13.438 -7.257 -20.729 1.00 90.81 86 LYS A O 1
ATOM 712 N N . ILE A 1 87 ? 13.562 -5.032 -20.521 1.00 86.12 87 ILE A N 1
ATOM 713 C CA . ILE A 1 87 ? 13.801 -5.043 -19.076 1.00 86.12 87 ILE A CA 1
ATOM 714 C C . ILE A 1 87 ? 12.443 -4.913 -18.383 1.00 86.12 87 ILE A C 1
ATOM 716 O O . ILE A 1 87 ? 11.755 -3.902 -18.582 1.00 86.12 87 ILE A O 1
ATOM 720 N N . PRO A 1 88 ? 12.003 -5.900 -17.584 1.00 79.69 88 PRO A N 1
ATOM 721 C CA . PRO A 1 88 ? 10.794 -5.757 -16.789 1.00 79.69 88 PRO A CA 1
ATOM 722 C C . PRO A 1 88 ? 10.934 -4.576 -15.834 1.00 79.69 88 PRO A C 1
ATOM 724 O O . PRO A 1 88 ? 11.978 -4.379 -15.213 1.00 79.69 88 PRO A O 1
ATOM 727 N N . TYR A 1 89 ? 9.862 -3.809 -15.666 1.00 64.25 89 TYR A N 1
ATOM 728 C CA . TYR A 1 89 ? 9.874 -2.627 -14.804 1.00 64.25 89 TYR A CA 1
ATOM 729 C C . TYR A 1 89 ? 10.278 -2.947 -13.351 1.00 64.25 89 TYR A C 1
ATOM 731 O O . TYR A 1 89 ? 10.944 -2.154 -12.690 1.00 64.25 89 TYR A O 1
ATOM 739 N N . GLN A 1 90 ? 9.968 -4.159 -12.880 1.00 59.16 90 GLN A N 1
ATOM 740 C CA . GLN A 1 90 ? 10.378 -4.655 -11.566 1.00 59.16 90 GLN A CA 1
ATOM 741 C C . GLN A 1 90 ? 11.906 -4.768 -11.401 1.00 59.16 90 GLN A C 1
ATOM 743 O O . GLN A 1 90 ? 12.404 -4.541 -10.306 1.00 59.16 90 GLN A O 1
ATOM 748 N N . ILE A 1 91 ? 12.652 -5.041 -12.477 1.00 64.25 91 ILE A N 1
ATOM 749 C CA . ILE A 1 91 ? 14.126 -5.093 -12.470 1.00 64.25 91 ILE A CA 1
ATOM 750 C C . ILE A 1 91 ? 14.720 -3.678 -12.518 1.00 64.25 91 ILE A C 1
ATOM 752 O O . ILE A 1 91 ? 15.709 -3.383 -11.852 1.00 64.25 91 ILE A O 1
ATOM 756 N N . ILE A 1 92 ? 14.076 -2.759 -13.246 1.00 57.03 92 ILE A N 1
ATOM 757 C CA . ILE A 1 92 ? 14.448 -1.332 -13.273 1.00 57.03 92 ILE A CA 1
ATOM 758 C C . ILE A 1 92 ? 14.309 -0.718 -11.875 1.00 57.03 92 ILE A C 1
ATOM 760 O O . ILE A 1 92 ? 15.166 0.056 -11.464 1.00 57.03 92 ILE A O 1
ATOM 764 N N . LYS A 1 93 ? 13.276 -1.106 -11.119 1.00 51.62 93 LYS A N 1
ATOM 765 C CA . LYS A 1 93 ? 13.053 -0.713 -9.719 1.00 51.62 93 LYS A CA 1
ATOM 766 C C . LYS A 1 93 ? 14.179 -1.138 -8.766 1.00 51.62 93 LYS A C 1
ATOM 768 O O . LYS A 1 93 ? 14.460 -0.412 -7.821 1.00 51.62 93 LYS A O 1
ATOM 773 N N . GLU A 1 94 ? 14.812 -2.289 -8.992 1.00 53.62 94 GLU A N 1
ATOM 774 C CA . GLU A 1 94 ? 15.968 -2.729 -8.193 1.00 53.62 94 GLU A CA 1
ATOM 775 C C . GLU A 1 94 ? 17.255 -1.969 -8.560 1.00 53.62 94 GLU A C 1
ATOM 777 O O . GLU A 1 94 ? 18.108 -1.749 -7.702 1.00 53.62 94 GLU A O 1
ATOM 782 N N . LEU A 1 95 ? 17.388 -1.535 -9.821 1.00 54.09 95 LEU A N 1
ATOM 783 C CA . LEU A 1 95 ? 18.575 -0.843 -10.344 1.00 54.09 95 LEU A CA 1
ATOM 784 C C . LEU A 1 95 ? 18.543 0.679 -10.129 1.00 54.09 95 LEU A C 1
ATOM 786 O O . LEU A 1 95 ? 19.567 1.293 -9.831 1.00 54.09 95 LEU A O 1
ATOM 790 N N . HIS A 1 96 ? 17.375 1.302 -10.273 1.00 50.94 96 HIS A N 1
ATOM 791 C CA . HIS A 1 96 ? 17.167 2.719 -10.015 1.00 50.94 96 HIS A CA 1
ATOM 792 C C . HIS A 1 96 ? 16.685 2.875 -8.579 1.00 50.94 96 HIS A C 1
ATOM 794 O O . HIS A 1 96 ? 15.503 2.707 -8.302 1.00 50.94 96 HIS A O 1
ATOM 800 N N . GLN A 1 97 ? 17.608 3.240 -7.688 1.00 50.84 97 GLN A N 1
ATOM 801 C CA . GLN A 1 97 ? 17.421 3.582 -6.268 1.00 50.84 97 GLN A CA 1
ATOM 802 C C . GLN A 1 97 ? 16.462 4.777 -6.021 1.00 50.84 97 GLN A C 1
ATOM 804 O O . GLN A 1 97 ? 16.681 5.587 -5.123 1.00 50.84 97 GLN A O 1
ATOM 809 N N . LYS A 1 98 ? 15.423 4.962 -6.841 1.00 46.41 98 LYS A N 1
ATOM 810 C CA . LYS A 1 98 ? 14.289 5.827 -6.538 1.00 46.41 98 LYS A CA 1
ATOM 811 C C . LYS A 1 98 ? 13.208 4.968 -5.908 1.00 46.41 98 LYS A C 1
ATOM 813 O O . LYS A 1 98 ? 12.603 4.127 -6.570 1.00 46.41 98 LYS A O 1
ATOM 818 N N . ASP A 1 99 ? 12.983 5.211 -4.623 1.00 44.06 99 ASP A N 1
ATOM 819 C CA . ASP A 1 99 ? 11.935 4.564 -3.851 1.00 44.06 99 ASP A CA 1
ATOM 820 C C . ASP A 1 99 ? 10.589 4.758 -4.554 1.00 44.06 99 ASP A C 1
ATOM 822 O O . ASP A 1 99 ? 10.112 5.884 -4.716 1.00 44.06 99 ASP A O 1
ATOM 826 N N . PHE A 1 100 ? 9.945 3.658 -4.942 1.00 47.00 100 PHE A N 1
ATOM 827 C CA . PHE A 1 100 ? 8.502 3.698 -5.132 1.00 47.00 100 PHE A CA 1
ATOM 828 C C . PHE A 1 100 ? 7.900 4.034 -3.781 1.00 47.00 100 PHE A C 1
ATOM 830 O O . PHE A 1 100 ? 7.871 3.184 -2.885 1.00 47.00 100 PHE A O 1
ATOM 837 N N . LYS A 1 101 ? 7.412 5.261 -3.636 1.00 52.00 101 LYS A N 1
ATOM 838 C CA . LYS A 1 101 ? 6.544 5.600 -2.523 1.00 52.00 101 LYS A CA 1
ATOM 839 C C . LYS A 1 101 ? 5.200 4.951 -2.807 1.00 52.00 101 LYS A C 1
ATOM 841 O O . LYS A 1 101 ? 4.428 5.375 -3.656 1.00 52.00 101 LYS A O 1
ATOM 846 N N . LYS A 1 102 ? 4.967 3.814 -2.156 1.00 58.06 102 LYS A N 1
ATOM 847 C CA . LYS A 1 102 ? 3.611 3.281 -2.016 1.00 58.06 102 LYS A CA 1
ATOM 848 C C . LYS A 1 102 ? 2.756 4.385 -1.377 1.00 58.06 102 LYS A C 1
ATOM 850 O O . LYS A 1 102 ? 3.245 5.048 -0.464 1.00 58.06 102 LYS A O 1
ATOM 855 N N . PHE A 1 103 ? 1.508 4.530 -1.822 1.00 67.50 103 PHE A N 1
ATOM 856 C CA . PHE A 1 103 ? 0.553 5.465 -1.225 1.00 67.50 103 PHE A CA 1
ATOM 857 C C . PHE A 1 103 ? 0.548 5.294 0.299 1.00 67.50 103 PHE A C 1
ATOM 859 O O . PHE A 1 103 ? 0.497 4.163 0.797 1.00 67.50 103 PHE A O 1
ATOM 866 N N . ARG A 1 104 ? 0.701 6.399 1.030 1.00 80.62 104 ARG A N 1
ATOM 867 C CA . ARG A 1 104 ? 0.685 6.397 2.493 1.00 80.62 104 ARG A CA 1
ATOM 868 C C . ARG A 1 104 ? -0.666 6.873 2.973 1.00 80.62 104 ARG A C 1
ATOM 870 O O . ARG A 1 104 ? -1.152 7.900 2.509 1.00 80.62 104 ARG A O 1
ATOM 877 N N . GLN A 1 105 ? -1.242 6.143 3.921 1.00 82.69 105 GLN A N 1
ATOM 878 C CA . GLN A 1 105 ? -2.449 6.613 4.575 1.00 82.69 105 GLN A CA 1
ATOM 879 C C . GLN A 1 105 ? -2.100 7.814 5.458 1.00 82.69 105 GLN A C 1
ATOM 881 O O . GLN A 1 105 ? -1.135 7.753 6.234 1.00 82.69 105 GLN A O 1
ATOM 886 N N . PRO A 1 106 ? -2.847 8.921 5.337 1.00 84.94 106 PRO A N 1
ATOM 887 C CA . PRO A 1 106 ? -2.571 10.123 6.097 1.00 84.94 106 PRO A CA 1
ATOM 888 C C . PRO A 1 106 ? -2.764 9.856 7.589 1.00 84.94 106 PRO A C 1
ATOM 890 O O . PRO A 1 106 ? -3.668 9.136 8.007 1.00 84.94 106 PRO A O 1
ATOM 893 N N . LYS A 1 107 ? -1.906 10.457 8.411 1.00 88.00 107 LYS A N 1
ATOM 894 C CA . LYS A 1 107 ? -2.027 10.406 9.875 1.00 88.00 107 LYS A CA 1
ATOM 895 C C . LYS A 1 107 ? -2.811 11.577 10.459 1.00 88.00 107 LYS A C 1
ATOM 897 O O . LYS A 1 107 ? -3.004 11.600 11.668 1.00 88.00 107 LYS A O 1
ATOM 902 N N . SER A 1 108 ? -3.201 12.536 9.616 1.00 85.50 108 SER A N 1
ATOM 903 C CA . SER A 1 108 ? -3.964 13.730 9.972 1.00 85.50 108 SER A CA 1
ATOM 904 C C . SER A 1 108 ? -4.918 14.121 8.843 1.00 85.50 108 SER A C 1
ATOM 906 O O . SER A 1 108 ? -4.654 13.864 7.665 1.00 85.50 108 SER A O 1
ATOM 908 N N . LYS A 1 109 ? -5.988 14.856 9.171 1.00 82.25 109 LYS A N 1
ATOM 909 C CA . LYS A 1 109 ? -6.905 15.426 8.163 1.00 82.25 109 LYS A CA 1
ATOM 910 C C . LYS A 1 109 ? -6.228 16.391 7.185 1.00 82.25 109 LYS A C 1
ATOM 912 O O . LYS A 1 109 ? -6.724 16.584 6.078 1.00 82.25 109 LYS A O 1
ATOM 917 N N . LYS A 1 110 ? -5.123 17.028 7.582 1.00 80.50 110 LYS A N 1
ATOM 918 C CA . LYS A 1 110 ? -4.425 18.029 6.757 1.00 80.50 110 LYS A CA 1
ATOM 919 C C . LYS A 1 110 ? 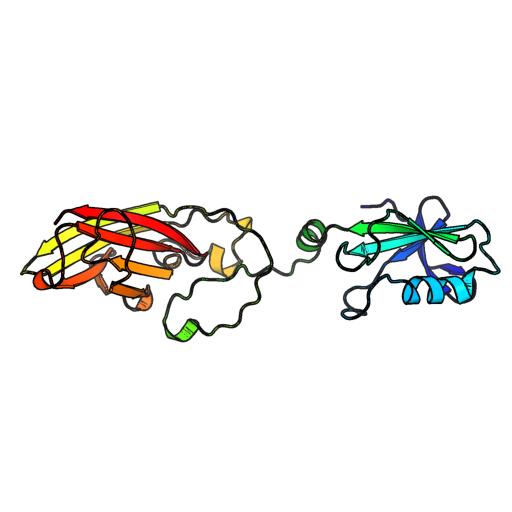-3.637 17.390 5.615 1.00 80.50 110 LYS A C 1
ATOM 921 O O . LYS A 1 110 ? -3.440 18.035 4.590 1.00 80.50 110 LYS A O 1
ATOM 926 N N . ASP A 1 111 ? -3.264 16.124 5.776 1.00 79.06 111 ASP A N 1
ATOM 927 C CA . ASP A 1 111 ? -2.403 15.399 4.839 1.00 79.06 111 ASP A CA 1
ATOM 928 C C . ASP A 1 111 ? -3.191 14.554 3.826 1.00 79.06 111 ASP A C 1
ATOM 930 O O . ASP A 1 111 ? -2.601 13.883 2.987 1.00 79.06 111 ASP A O 1
ATOM 934 N N . VAL A 1 112 ? -4.530 14.608 3.855 1.00 70.81 112 VAL A N 1
ATOM 935 C CA . VAL A 1 112 ? -5.405 13.841 2.944 1.00 70.81 112 VAL A CA 1
ATOM 936 C C . VAL A 1 112 ? -5.189 14.220 1.473 1.00 70.81 112 VAL A C 1
ATOM 938 O O . VAL A 1 112 ? -5.332 13.379 0.593 1.00 70.81 112 VAL A O 1
ATOM 941 N N . ASN A 1 113 ? -4.809 15.472 1.201 1.00 58.81 113 ASN A N 1
ATOM 942 C CA . ASN A 1 113 ? -4.586 15.983 -0.157 1.00 58.81 113 ASN A CA 1
ATOM 943 C C . ASN A 1 113 ? -3.132 15.850 -0.637 1.00 58.81 113 ASN A C 1
ATOM 945 O O . ASN A 1 113 ? -2.774 16.448 -1.654 1.00 58.81 113 ASN A O 1
ATOM 949 N N . ALA A 1 114 ? -2.272 15.130 0.088 1.00 63.72 114 ALA A N 1
ATOM 950 C CA . ALA A 1 114 ? -0.919 14.869 -0.379 1.00 63.72 114 ALA A CA 1
ATOM 951 C C . ALA A 1 114 ? -0.987 14.009 -1.656 1.00 63.72 114 ALA A C 1
ATOM 953 O O . ALA A 1 114 ? -1.253 12.811 -1.605 1.00 63.72 114 ALA A O 1
ATOM 954 N N . LEU A 1 115 ? -0.796 14.645 -2.816 1.00 50.78 115 LEU A N 1
ATOM 955 C CA . LEU A 1 115 ? -0.699 13.973 -4.110 1.00 50.78 115 LEU A CA 1
ATOM 956 C C . LEU A 1 115 ? 0.580 13.126 -4.123 1.00 50.78 115 LEU A C 1
ATOM 958 O O . LEU A 1 115 ? 1.670 13.663 -4.318 1.00 50.78 115 LEU A O 1
ATOM 962 N N . ASP A 1 116 ? 0.444 11.819 -3.901 1.00 52.97 116 ASP A N 1
ATOM 963 C CA . ASP A 1 116 ? 1.522 10.842 -4.081 1.00 52.97 116 ASP A CA 1
ATOM 964 C C . ASP A 1 116 ? 1.087 9.819 -5.142 1.00 52.97 116 ASP A C 1
ATOM 966 O O . ASP A 1 116 ? 0.068 9.135 -5.002 1.00 52.97 116 ASP A O 1
ATOM 970 N N . GLU A 1 117 ? 1.823 9.762 -6.253 1.00 43.06 117 GLU A N 1
ATOM 971 C CA . GLU A 1 117 ? 1.554 8.839 -7.357 1.00 43.06 117 GLU A CA 1
ATOM 972 C C . GLU A 1 117 ? 1.954 7.419 -6.940 1.00 43.06 117 GLU A C 1
ATOM 974 O O . GLU A 1 117 ? 3.120 7.151 -6.654 1.00 43.06 117 GLU A O 1
ATOM 979 N N . SER A 1 118 ? 1.008 6.476 -6.949 1.00 51.28 118 SER A N 1
ATOM 980 C CA . SER A 1 118 ? 1.316 5.065 -6.711 1.00 51.28 118 SER A CA 1
ATOM 981 C C . SER A 1 118 ? 0.975 4.210 -7.928 1.00 51.28 118 SER A C 1
ATOM 983 O O . SER A 1 118 ? -0.139 4.227 -8.444 1.00 51.28 118 SER A O 1
ATOM 985 N N . ILE A 1 119 ? 1.965 3.447 -8.393 1.00 44.97 119 ILE A N 1
ATOM 986 C CA . ILE A 1 119 ? 1.806 2.399 -9.402 1.00 44.97 119 ILE A CA 1
ATOM 987 C C . ILE A 1 119 ? 2.374 1.116 -8.791 1.00 44.97 119 ILE A C 1
ATOM 989 O O . ILE A 1 119 ? 3.583 1.006 -8.570 1.00 44.97 119 ILE A O 1
ATOM 993 N N . GLY A 1 120 ? 1.510 0.145 -8.484 1.00 51.75 120 GLY A N 1
ATOM 994 C CA . GLY A 1 120 ? 1.936 -1.176 -8.018 1.00 51.75 120 GLY A CA 1
ATOM 995 C C . GLY A 1 120 ? 0.866 -1.968 -7.266 1.00 51.75 120 GLY A C 1
ATOM 996 O O . GLY A 1 120 ? -0.147 -1.432 -6.835 1.00 51.75 120 GLY A O 1
ATOM 997 N N . PHE A 1 121 ? 1.130 -3.262 -7.092 1.00 56.66 121 PHE A N 1
ATOM 998 C CA . PHE A 1 121 ? 0.343 -4.177 -6.268 1.00 56.66 121 PHE A CA 1
ATOM 999 C C . PHE A 1 121 ? 1.038 -4.375 -4.911 1.00 56.66 121 PHE A C 1
ATOM 1001 O O . PHE A 1 121 ? 2.261 -4.540 -4.853 1.00 56.66 121 PHE A O 1
ATOM 1008 N N . SER A 1 122 ? 0.274 -4.356 -3.819 1.00 61.41 122 SER A N 1
ATOM 1009 C CA . SER A 1 122 ? 0.748 -4.686 -2.471 1.00 61.41 122 SER A CA 1
ATOM 1010 C C . SER A 1 122 ? -0.110 -5.804 -1.900 1.00 61.41 122 SER A C 1
ATOM 1012 O O . SER A 1 122 ? -1.327 -5.796 -2.057 1.00 61.41 122 SER A O 1
ATOM 1014 N N . PHE A 1 123 ? 0.525 -6.749 -1.215 1.00 68.38 123 PHE A N 1
ATOM 1015 C CA . PHE A 1 123 ? -0.197 -7.713 -0.394 1.00 68.38 123 PHE A CA 1
ATOM 1016 C C . PHE A 1 123 ? -0.705 -7.012 0.867 1.00 68.38 123 PHE A C 1
ATOM 1018 O O . PHE A 1 123 ? 0.050 -6.239 1.460 1.00 68.38 123 PHE A O 1
ATOM 1025 N N . ASN A 1 124 ? -1.951 -7.295 1.258 1.00 76.88 124 ASN A N 1
ATOM 1026 C CA . ASN A 1 124 ? -2.499 -6.843 2.533 1.00 76.88 124 ASN A CA 1
ATOM 1027 C C . ASN A 1 124 ? -1.791 -7.589 3.672 1.00 76.88 124 ASN A C 1
ATOM 1029 O O . ASN A 1 124 ? -1.726 -8.822 3.663 1.00 76.88 124 ASN A O 1
ATOM 1033 N N . ARG A 1 125 ? -1.236 -6.841 4.621 1.00 87.62 125 ARG A N 1
ATOM 1034 C CA . ARG A 1 125 ? -0.535 -7.361 5.796 1.00 87.62 125 ARG A CA 1
ATOM 1035 C C . ARG A 1 125 ? -1.186 -6.807 7.045 1.00 87.62 125 ARG A C 1
ATOM 1037 O O . ARG A 1 125 ? -0.824 -5.732 7.508 1.00 87.62 125 ARG A O 1
ATOM 1044 N N . THR A 1 126 ? -2.152 -7.555 7.560 1.00 91.62 126 THR A N 1
ATOM 1045 C CA . THR A 1 126 ? -2.919 -7.181 8.747 1.00 91.62 126 THR A CA 1
ATOM 1046 C C . THR A 1 126 ? -1.982 -6.774 9.894 1.00 91.62 126 THR A C 1
ATOM 1048 O O . THR A 1 126 ? -1.119 -7.573 10.267 1.00 91.62 126 THR A O 1
ATOM 1051 N N . PRO A 1 127 ? -2.113 -5.550 10.436 1.00 95.31 127 PRO A N 1
ATOM 1052 C CA . PRO A 1 127 ? -1.320 -5.108 11.574 1.00 95.31 127 PRO A CA 1
ATOM 1053 C C . PRO A 1 127 ? -1.681 -5.908 12.829 1.00 95.31 127 PRO A C 1
ATOM 1055 O O . PRO A 1 127 ? -2.800 -6.407 12.970 1.00 95.31 127 PRO A O 1
ATOM 1058 N N . ALA A 1 128 ? -0.742 -5.999 13.767 1.00 96.75 128 ALA A N 1
ATOM 1059 C CA . ALA A 1 128 ? -1.005 -6.542 15.092 1.00 96.75 128 ALA A CA 1
ATOM 1060 C C . ALA A 1 128 ? -1.408 -5.409 16.042 1.00 96.75 128 ALA A C 1
ATOM 1062 O O . ALA A 1 128 ? -0.737 -4.378 16.134 1.00 96.75 128 ALA A O 1
ATOM 1063 N N . VAL A 1 129 ? -2.525 -5.600 16.741 1.00 97.50 129 VAL A N 1
ATOM 1064 C CA . VAL A 1 129 ? -3.103 -4.609 17.654 1.00 97.50 129 VAL A CA 1
ATOM 1065 C C . VAL A 1 129 ? -3.524 -5.313 18.934 1.00 97.50 129 VAL A C 1
ATOM 1067 O O . VAL A 1 129 ? -4.175 -6.353 18.886 1.00 97.50 129 VAL A O 1
ATOM 1070 N N . GLU A 1 130 ? -3.178 -4.733 20.082 1.00 97.44 130 GLU A N 1
ATOM 1071 C CA . GLU A 1 130 ? -3.751 -5.131 21.367 1.00 97.44 130 GLU A CA 1
ATOM 1072 C C . GLU A 1 130 ? -4.711 -4.044 21.829 1.00 97.44 130 GLU A C 1
ATOM 1074 O O . GLU A 1 130 ? -4.298 -2.944 22.222 1.00 97.44 130 GLU A O 1
ATOM 1079 N N . SER A 1 131 ? -6.004 -4.346 21.801 1.00 96.81 131 SER A N 1
ATOM 1080 C CA . SER A 1 131 ? -7.046 -3.399 22.172 1.00 96.81 131 SER A CA 1
ATOM 1081 C C . SER A 1 131 ? -8.028 -3.995 23.185 1.00 96.81 131 SER A C 1
ATOM 1083 O O . SER A 1 131 ? -8.095 -5.204 23.412 1.00 96.81 131 SER A O 1
ATOM 1085 N N . LYS A 1 132 ? -8.767 -3.121 23.870 1.00 96.06 132 LYS A N 1
ATOM 1086 C CA . LYS A 1 132 ? -9.867 -3.502 24.757 1.00 96.06 132 LYS A CA 1
ATOM 1087 C C . LYS A 1 132 ? -10.935 -2.425 24.785 1.00 96.06 132 LYS A C 1
ATOM 1089 O O . LYS A 1 132 ? -10.639 -1.238 24.641 1.00 96.06 132 LYS A O 1
ATOM 1094 N N . ILE A 1 133 ? -12.158 -2.839 25.084 1.00 94.56 133 ILE A N 1
ATOM 1095 C CA . ILE A 1 133 ? -13.278 -1.934 25.313 1.00 94.56 133 ILE A CA 1
ATOM 1096 C C . ILE A 1 133 ? -13.621 -1.882 26.804 1.00 94.56 133 ILE A C 1
ATOM 1098 O O . ILE A 1 133 ? -13.563 -2.896 27.502 1.00 94.56 133 ILE A O 1
ATOM 1102 N N . SER A 1 134 ? -13.963 -0.705 27.320 1.00 93.94 134 SER A N 1
ATOM 1103 C CA . SER A 1 134 ? -14.486 -0.559 28.680 1.00 93.94 134 SER A CA 1
ATOM 1104 C C . SER A 1 134 ? -15.563 0.513 28.757 1.00 93.94 134 SER A C 1
ATOM 1106 O O . SER A 1 134 ? -15.493 1.540 28.085 1.00 93.94 134 SER A O 1
ATOM 1108 N N . ILE A 1 135 ? -16.566 0.291 29.602 1.00 93.56 135 ILE A N 1
ATOM 1109 C CA . ILE A 1 135 ? -17.662 1.238 29.804 1.00 93.56 135 ILE A CA 1
ATOM 1110 C C . ILE A 1 135 ? -17.455 1.944 31.142 1.00 93.56 135 ILE A C 1
ATOM 1112 O O . ILE A 1 135 ? -17.402 1.294 32.184 1.00 93.56 135 ILE A O 1
ATOM 1116 N N . VAL A 1 136 ? -17.341 3.272 31.116 1.00 91.44 136 VAL A N 1
ATOM 1117 C CA . VAL A 1 136 ? -17.167 4.109 32.312 1.00 91.44 136 VAL A CA 1
ATOM 1118 C C . VAL A 1 136 ? -18.025 5.361 32.164 1.00 91.44 136 VAL A C 1
ATOM 1120 O O . VAL A 1 136 ? -17.889 6.065 31.170 1.00 91.44 136 VAL A O 1
ATOM 1123 N N . ASN A 1 137 ? -18.877 5.659 33.152 1.00 88.75 137 ASN A N 1
ATOM 1124 C CA . ASN A 1 137 ? -19.725 6.863 33.189 1.00 88.75 137 ASN A CA 1
ATOM 1125 C C . ASN A 1 137 ? -20.495 7.110 31.875 1.00 88.75 137 ASN A C 1
ATOM 1127 O O . ASN A 1 137 ? -20.377 8.179 31.283 1.00 88.75 137 ASN A O 1
ATOM 1131 N N . ASP A 1 138 ? -21.214 6.091 31.391 1.00 90.25 138 ASP A N 1
ATOM 1132 C CA . ASP A 1 138 ? -21.974 6.123 30.128 1.00 90.25 138 ASP A CA 1
ATOM 1133 C C . ASP A 1 138 ? -21.154 6.445 28.867 1.00 90.25 138 ASP A C 1
ATOM 1135 O O . ASP A 1 138 ? -21.700 6.762 27.810 1.00 90.25 138 ASP A O 1
ATOM 1139 N N . LYS A 1 139 ? -19.835 6.264 28.941 1.00 93.56 139 LYS A N 1
ATOM 1140 C CA . LYS A 1 139 ? -18.930 6.329 27.796 1.00 93.56 139 LYS A CA 1
ATOM 1141 C C . LYS A 1 139 ? -18.317 4.976 27.518 1.00 93.56 139 LYS A C 1
ATOM 1143 O O . LYS A 1 139 ? -17.895 4.265 28.432 1.00 93.56 139 LYS A O 1
ATOM 1148 N N . VAL A 1 140 ? -18.247 4.646 26.240 1.00 95.00 140 VAL A N 1
ATOM 1149 C CA . VAL A 1 140 ? -17.505 3.501 25.730 1.00 95.00 140 VAL A CA 1
ATOM 1150 C C . VAL A 1 140 ? -16.094 3.986 25.411 1.00 95.00 140 VAL A C 1
ATOM 1152 O O . VAL A 1 140 ? -15.908 4.912 24.624 1.00 95.00 140 VAL A O 1
ATOM 1155 N N . ASN A 1 141 ? -15.104 3.378 26.055 1.00 96.00 141 ASN A N 1
ATOM 1156 C CA . ASN A 1 141 ? -13.691 3.662 25.856 1.00 96.00 141 ASN A CA 1
ATOM 1157 C C . ASN A 1 141 ? -13.076 2.521 25.055 1.00 96.00 141 ASN A C 1
ATOM 1159 O O . ASN A 1 141 ? -13.049 1.384 25.527 1.00 96.00 141 ASN A O 1
ATOM 1163 N N . ILE A 1 142 ? -12.552 2.832 23.877 1.00 96.88 142 ILE A N 1
ATOM 1164 C CA . ILE A 1 142 ? -11.718 1.920 23.097 1.00 96.88 142 ILE A CA 1
ATOM 1165 C C . ILE A 1 142 ? -10.272 2.264 23.440 1.00 96.88 142 ILE A C 1
ATOM 1167 O O . ILE A 1 142 ? -9.817 3.382 23.195 1.00 96.88 142 ILE A O 1
ATOM 1171 N N . ILE A 1 143 ? -9.578 1.322 24.074 1.00 97.25 143 ILE A N 1
ATOM 1172 C CA . ILE A 1 143 ? -8.222 1.492 24.592 1.00 97.25 143 ILE A CA 1
ATOM 1173 C C . ILE A 1 143 ? -7.289 0.623 23.760 1.00 97.25 143 ILE A C 1
ATOM 1175 O O . ILE A 1 143 ? -7.419 -0.598 23.769 1.00 97.25 143 ILE A O 1
ATOM 1179 N N . ILE A 1 144 ? -6.330 1.248 23.089 1.00 97.94 144 ILE A N 1
ATOM 1180 C CA . ILE A 1 144 ? -5.316 0.579 22.275 1.00 97.94 144 ILE A CA 1
ATOM 1181 C C . ILE A 1 144 ? -4.010 0.617 23.065 1.00 97.94 144 ILE A C 1
ATOM 1183 O O . ILE A 1 144 ? -3.490 1.695 23.361 1.00 97.94 144 ILE A O 1
ATOM 1187 N N . SER A 1 145 ? -3.526 -0.559 23.454 1.00 97.19 145 SER A N 1
ATOM 1188 C CA . SER A 1 145 ? -2.349 -0.716 24.319 1.00 97.19 145 SER A CA 1
ATOM 1189 C C . SER A 1 145 ? -1.068 -0.899 23.509 1.00 97.19 145 SER A C 1
ATOM 1191 O O . SER A 1 145 ? -0.005 -0.456 23.933 1.00 97.19 145 SER A O 1
ATOM 1193 N N . SER A 1 146 ? -1.165 -1.504 22.324 1.00 97.31 146 SER A N 1
ATOM 1194 C CA . SER A 1 146 ? -0.041 -1.646 21.402 1.00 97.31 146 SER A CA 1
ATOM 1195 C C . SER A 1 146 ? -0.510 -1.733 19.949 1.00 97.31 146 SER A C 1
ATOM 1197 O O . SER A 1 146 ? -1.663 -2.069 19.666 1.00 97.31 146 SER A O 1
ATOM 1199 N N . PHE A 1 147 ? 0.387 -1.374 19.030 1.00 97.56 147 PHE A N 1
ATOM 1200 C CA . PHE A 1 147 ? 0.165 -1.412 17.587 1.00 97.56 147 PHE A CA 1
ATOM 1201 C C . PHE A 1 147 ? 1.485 -1.706 16.870 1.00 97.56 147 PHE A C 1
ATOM 1203 O O . PHE A 1 147 ? 2.498 -1.070 1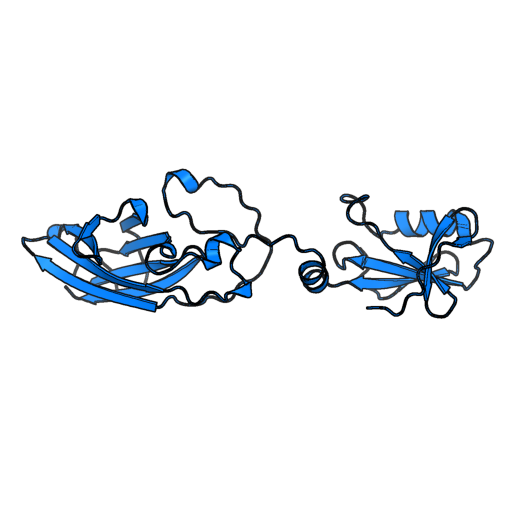7.167 1.00 97.56 147 PHE A O 1
ATOM 1210 N N . SER A 1 148 ? 1.487 -2.616 15.900 1.00 96.00 148 SER A N 1
ATOM 1211 C CA . SER A 1 148 ? 2.614 -2.832 14.992 1.00 96.00 148 SER A CA 1
ATOM 1212 C C . SER A 1 148 ? 2.141 -3.130 13.574 1.00 96.00 148 SER A C 1
ATOM 1214 O O . SER A 1 148 ? 1.156 -3.829 13.356 1.00 96.00 148 SER A O 1
ATOM 1216 N N . SER A 1 149 ? 2.871 -2.601 12.591 1.00 93.25 149 SER A N 1
ATOM 1217 C CA . SER A 1 149 ? 2.658 -2.924 11.179 1.00 93.25 149 SER A CA 1
ATOM 1218 C C . SER A 1 149 ? 3.642 -3.996 10.729 1.00 93.25 149 SER A C 1
ATOM 1220 O O . SER A 1 149 ? 4.858 -3.848 10.899 1.00 93.25 149 SER A O 1
ATOM 1222 N N . GLU A 1 150 ? 3.103 -5.021 10.074 1.00 90.44 150 GLU A N 1
ATOM 1223 C CA . GLU A 1 150 ? 3.842 -6.148 9.502 1.00 90.44 150 GLU A CA 1
ATOM 1224 C C . GLU A 1 150 ? 4.437 -5.827 8.116 1.00 90.44 150 GLU A C 1
ATOM 1226 O O . GLU A 1 150 ? 4.914 -6.710 7.396 1.00 90.44 150 GLU A O 1
ATOM 1231 N N . GLU A 1 151 ? 4.427 -4.552 7.703 1.00 87.69 151 GLU A N 1
ATOM 1232 C CA . GLU A 1 151 ? 5.026 -4.144 6.436 1.00 87.69 151 GLU A CA 1
ATOM 1233 C C . GLU A 1 151 ? 6.553 -4.405 6.448 1.00 87.69 151 GLU A C 1
ATOM 1235 O O . GLU A 1 151 ? 7.264 -3.940 7.352 1.00 87.69 151 GLU A O 1
ATOM 1240 N N . PRO A 1 152 ? 7.108 -5.122 5.447 1.00 84.62 152 PRO A N 1
ATOM 1241 C CA . PRO A 1 152 ? 8.512 -5.487 5.410 1.00 84.62 152 PRO A CA 1
ATOM 1242 C C . PRO A 1 152 ? 9.412 -4.268 5.399 1.00 84.62 152 PRO A C 1
ATOM 1244 O O . PRO A 1 152 ? 9.153 -3.274 4.720 1.00 84.62 152 PRO A O 1
ATOM 1247 N N . ARG A 1 153 ? 10.562 -4.396 6.058 1.00 80.25 153 ARG A N 1
ATOM 1248 C CA . ARG A 1 153 ? 11.573 -3.335 6.113 1.00 80.25 153 ARG A CA 1
ATOM 1249 C C . ARG A 1 153 ? 12.046 -2.874 4.727 1.00 80.25 153 ARG A C 1
ATOM 1251 O O . ARG A 1 153 ? 12.422 -1.717 4.579 1.00 80.25 153 ARG A O 1
ATOM 1258 N N . SER A 1 154 ? 12.018 -3.752 3.721 1.00 77.38 154 SER A N 1
ATOM 1259 C CA . SER A 1 154 ? 12.353 -3.428 2.325 1.00 77.38 154 SER A CA 1
ATOM 1260 C C . SER A 1 154 ? 11.313 -2.550 1.619 1.00 77.38 154 SER A C 1
ATOM 1262 O O . SER A 1 154 ? 11.643 -1.921 0.621 1.00 77.38 154 SER A O 1
ATOM 1264 N N . ALA A 1 155 ? 10.078 -2.488 2.123 1.00 75.12 155 ALA A N 1
ATOM 1265 C CA . ALA A 1 155 ? 9.000 -1.657 1.585 1.00 75.12 155 ALA A CA 1
ATOM 1266 C C . ALA A 1 155 ? 8.849 -0.307 2.315 1.00 75.12 155 ALA A C 1
ATOM 1268 O O . ALA A 1 155 ? 7.997 0.505 1.941 1.00 75.12 155 ALA A O 1
ATOM 1269 N N . LYS A 1 156 ? 9.678 -0.078 3.342 1.00 80.88 156 LYS A N 1
ATOM 1270 C CA . LYS A 1 156 ? 9.735 1.149 4.137 1.00 80.88 156 LYS A CA 1
ATOM 1271 C C . LYS A 1 156 ? 10.820 2.079 3.599 1.00 80.88 156 LYS A C 1
ATOM 1273 O O . LYS A 1 156 ? 11.936 1.637 3.312 1.00 80.88 156 LYS A O 1
ATOM 1278 N N . THR A 1 157 ? 10.520 3.371 3.521 1.00 81.00 157 THR A N 1
ATOM 1279 C CA . THR A 1 157 ? 11.534 4.414 3.307 1.00 81.00 157 THR A CA 1
ATOM 1280 C C . THR A 1 157 ? 12.508 4.456 4.487 1.00 81.00 157 THR A C 1
ATOM 1282 O O . THR A 1 157 ? 12.243 3.899 5.552 1.00 81.00 157 THR A O 1
ATOM 1285 N N . ASN A 1 158 ? 13.653 5.127 4.338 1.00 78.50 158 ASN A N 1
ATOM 1286 C CA . ASN A 1 158 ? 14.603 5.247 5.450 1.00 78.50 158 ASN A CA 1
ATOM 1287 C C . ASN A 1 158 ? 14.001 5.956 6.671 1.00 78.50 158 ASN A C 1
ATOM 1289 O O . ASN A 1 158 ? 14.277 5.537 7.786 1.00 78.50 158 ASN A O 1
ATOM 1293 N N . ALA A 1 159 ? 13.133 6.951 6.466 1.00 83.00 159 ALA A N 1
ATOM 1294 C CA . ALA A 1 159 ? 12.412 7.599 7.560 1.00 83.00 159 ALA A CA 1
ATOM 1295 C C . ALA A 1 159 ? 11.411 6.644 8.236 1.00 83.00 159 ALA A C 1
ATOM 1297 O O . ALA A 1 159 ? 11.328 6.591 9.456 1.00 83.00 159 ALA A O 1
ATOM 1298 N N . GLU A 1 160 ? 10.690 5.833 7.457 1.00 86.94 160 GLU A N 1
ATOM 1299 C CA . GLU A 1 160 ? 9.703 4.876 7.981 1.00 86.94 160 GLU A CA 1
ATOM 1300 C C . GLU A 1 160 ? 10.320 3.701 8.740 1.00 86.94 160 GLU A C 1
ATOM 1302 O O . GLU A 1 160 ? 9.645 3.078 9.556 1.00 86.94 160 GLU A O 1
ATOM 1307 N N . LYS A 1 161 ? 11.589 3.371 8.476 1.00 86.00 161 LYS A N 1
ATOM 1308 C CA . LYS A 1 161 ? 12.314 2.329 9.220 1.00 86.00 161 LYS A CA 1
ATOM 1309 C C . LYS A 1 161 ? 12.559 2.711 10.680 1.00 86.00 161 LYS A C 1
ATOM 1311 O O . LYS A 1 161 ? 12.752 1.805 11.484 1.00 86.00 161 LYS A O 1
ATOM 1316 N N . GLU A 1 162 ? 12.533 4.004 10.996 1.00 90.31 162 GLU A N 1
ATOM 1317 C CA . GLU A 1 162 ? 12.688 4.527 12.357 1.00 90.31 162 GLU A CA 1
ATOM 1318 C C . GLU A 1 162 ? 11.345 4.628 13.104 1.00 90.31 162 GLU A C 1
ATOM 1320 O O . GLU A 1 162 ? 11.329 4.811 14.318 1.00 90.31 162 GLU A O 1
ATOM 1325 N N . LEU A 1 163 ? 10.213 4.488 12.402 1.00 92.50 163 LEU A N 1
ATOM 1326 C CA . LEU A 1 163 ? 8.882 4.529 13.010 1.00 92.50 163 LEU A CA 1
ATOM 1327 C C . LEU A 1 163 ? 8.547 3.193 13.679 1.00 92.50 163 LEU A C 1
ATOM 1329 O O . LEU A 1 163 ? 8.810 2.114 13.139 1.00 92.50 163 LEU A O 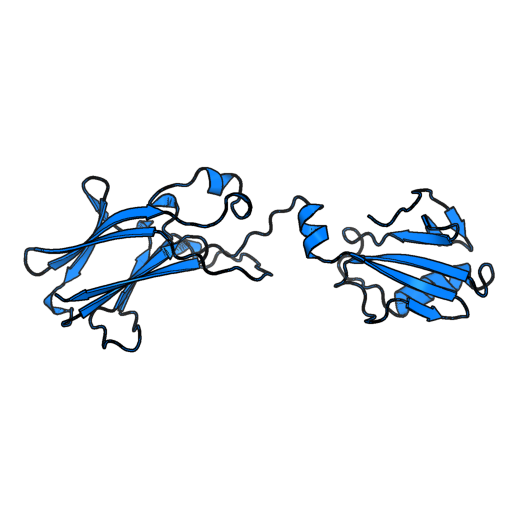1
ATOM 1333 N N . SER A 1 164 ? 7.900 3.262 14.841 1.00 93.62 164 SER A N 1
ATOM 1334 C CA . SER A 1 164 ? 7.471 2.083 15.594 1.00 93.62 164 SER A CA 1
ATOM 1335 C C . SER A 1 164 ? 6.210 2.362 16.413 1.00 93.62 164 SER A C 1
ATOM 1337 O O . SER A 1 164 ? 5.832 3.512 16.626 1.00 93.62 164 SER A O 1
ATOM 1339 N N . GLY A 1 165 ? 5.529 1.311 16.873 1.00 95.44 165 GLY A N 1
ATOM 1340 C CA . GLY A 1 165 ? 4.342 1.484 17.709 1.00 95.44 165 GLY A CA 1
ATOM 1341 C C . GLY A 1 165 ? 3.237 2.284 17.005 1.00 95.44 165 GLY A C 1
ATOM 1342 O O . GLY A 1 165 ? 2.979 2.117 15.810 1.00 95.44 165 GLY A O 1
ATOM 1343 N N . PHE A 1 166 ? 2.637 3.224 17.739 1.00 96.56 166 PHE A N 1
ATOM 1344 C CA . PHE A 1 166 ? 1.605 4.133 17.227 1.00 96.56 166 PHE A CA 1
ATOM 1345 C C . PHE A 1 166 ? 2.097 5.105 16.148 1.00 96.56 166 PHE A C 1
ATOM 1347 O O . PHE A 1 166 ? 1.277 5.698 15.448 1.00 96.56 166 PHE A O 1
ATOM 1354 N N . ASP A 1 167 ? 3.408 5.238 15.923 1.00 94.00 167 ASP A N 1
ATOM 1355 C CA . ASP A 1 167 ? 3.895 6.018 14.784 1.00 94.00 167 ASP A CA 1
ATOM 1356 C C . ASP A 1 167 ? 3.445 5.424 13.443 1.00 94.00 167 ASP A C 1
ATOM 1358 O O . ASP A 1 167 ? 3.316 6.153 12.458 1.00 94.00 167 ASP A O 1
ATOM 1362 N N . LEU A 1 168 ? 3.161 4.121 13.424 1.00 95.44 168 LEU A N 1
ATOM 1363 C CA . LEU A 1 168 ? 2.702 3.381 12.255 1.00 95.44 168 LEU A CA 1
ATOM 1364 C C . LEU A 1 168 ? 1.172 3.315 12.137 1.00 95.44 168 LEU A C 1
ATOM 1366 O O . LEU A 1 168 ? 0.685 2.845 11.111 1.00 95.44 168 LEU A O 1
ATOM 1370 N N . LEU A 1 169 ? 0.419 3.786 13.137 1.00 97.06 169 LEU A N 1
ATOM 1371 C CA . LEU A 1 169 ? -1.039 3.889 13.070 1.00 97.06 169 LEU A CA 1
ATOM 1372 C C . LEU A 1 169 ? -1.422 5.124 12.244 1.00 97.06 169 LEU A C 1
ATOM 1374 O O . LEU A 1 169 ? -0.970 6.231 12.535 1.00 97.06 169 LEU A O 1
ATOM 1378 N N . SER A 1 170 ? -2.261 4.948 11.226 1.00 96.12 170 SER A N 1
ATOM 1379 C CA . SER A 1 170 ? -2.818 6.055 10.443 1.00 96.12 170 SER A CA 1
ATOM 1380 C C . SER A 1 170 ? -4.108 6.568 11.066 1.00 96.12 170 SER A C 1
ATOM 1382 O O . SER A 1 170 ? -4.180 7.729 11.477 1.00 96.12 170 SER A O 1
ATOM 1384 N N . ALA A 1 171 ? -5.108 5.698 11.164 1.00 97.25 171 ALA A N 1
ATOM 1385 C CA . ALA A 1 171 ? -6.440 6.062 11.608 1.00 97.25 171 ALA A CA 1
ATOM 1386 C C . ALA A 1 171 ? -7.166 4.871 12.237 1.00 97.25 171 ALA A C 1
ATOM 1388 O O . ALA A 1 171 ? -6.804 3.709 12.041 1.00 97.25 171 ALA A O 1
ATOM 1389 N N . VAL A 1 172 ? -8.208 5.196 12.995 1.00 97.88 172 VAL A N 1
ATOM 1390 C CA . VAL A 1 172 ? -9.167 4.251 13.555 1.00 97.88 172 VAL A CA 1
ATOM 1391 C C . VAL A 1 172 ? -10.557 4.634 13.066 1.00 97.88 172 VAL A C 1
ATOM 1393 O O . VAL A 1 172 ? -11.011 5.761 13.283 1.00 97.88 172 VAL A O 1
ATOM 1396 N N . PHE A 1 173 ? -11.238 3.693 12.423 1.00 97.69 173 PHE A N 1
ATOM 1397 C CA . PHE A 1 173 ? -12.609 3.854 11.950 1.00 97.69 173 PHE A CA 1
ATOM 1398 C C . PHE A 1 173 ? -13.557 3.035 12.815 1.00 97.69 173 PHE A C 1
ATOM 1400 O O . PHE A 1 173 ? -13.234 1.920 13.223 1.00 97.69 173 PHE A O 1
ATOM 1407 N N . ILE A 1 174 ? -14.726 3.593 13.108 1.00 97.56 174 ILE A N 1
ATOM 1408 C CA . ILE A 1 174 ? -15.698 2.980 14.014 1.00 97.56 174 ILE A CA 1
ATOM 1409 C C . ILE A 1 174 ? -17.044 2.863 13.310 1.00 97.56 174 ILE A C 1
ATOM 1411 O O . ILE A 1 174 ? -17.494 3.815 12.678 1.00 97.56 174 ILE A O 1
ATOM 1415 N N . ASP A 1 175 ? -17.687 1.711 13.478 1.00 97.25 175 ASP A N 1
ATOM 1416 C CA . ASP A 1 175 ? -19.121 1.507 13.289 1.00 97.25 175 ASP A CA 1
ATOM 1417 C C . ASP A 1 175 ? -19.746 1.275 14.670 1.00 97.25 175 ASP A C 1
ATOM 1419 O O . ASP A 1 175 ? -19.548 0.232 15.305 1.00 97.25 175 ASP A O 1
ATOM 1423 N N . LYS A 1 176 ? -20.483 2.278 15.156 1.00 96.56 176 LYS A N 1
ATOM 1424 C CA . LYS A 1 176 ? -21.132 2.254 16.476 1.00 96.56 176 LYS A CA 1
ATOM 1425 C C . LYS A 1 176 ? -22.243 1.216 16.618 1.00 96.56 176 LYS A C 1
ATOM 1427 O O . LYS A 1 176 ? -22.626 0.926 17.752 1.00 96.56 176 LYS A O 1
ATOM 1432 N N . ASN A 1 177 ? -22.821 0.721 15.527 1.00 96.06 177 ASN A N 1
ATOM 1433 C CA . ASN A 1 177 ? -23.974 -0.176 15.553 1.00 96.06 177 ASN A CA 1
ATOM 1434 C C . ASN A 1 177 ? -23.833 -1.249 14.472 1.00 96.06 177 ASN A C 1
ATOM 1436 O O . ASN A 1 177 ? -24.681 -1.390 13.586 1.00 96.06 177 ASN A O 1
ATOM 1440 N N . TYR A 1 178 ? -22.751 -2.014 14.578 1.00 96.19 178 TYR A N 1
ATOM 1441 C CA . TYR A 1 178 ? -22.408 -3.019 13.593 1.00 96.19 178 TYR A CA 1
ATOM 1442 C C . TYR A 1 178 ? -23.485 -4.102 13.517 1.00 96.19 178 TYR A C 1
ATOM 1444 O O . TYR A 1 178 ? -23.827 -4.756 14.506 1.00 96.19 178 TYR A O 1
ATOM 1452 N N . ASN A 1 179 ? -24.011 -4.315 12.311 1.00 91.88 179 ASN A N 1
ATOM 1453 C CA . ASN A 1 179 ? -25.114 -5.243 12.062 1.00 91.88 179 ASN A CA 1
ATOM 1454 C C . ASN A 1 179 ? -24.666 -6.705 11.858 1.00 91.88 179 ASN A C 1
ATOM 1456 O O . ASN A 1 179 ? -25.503 -7.567 11.577 1.00 91.88 179 ASN A O 1
ATOM 1460 N N . GLY A 1 180 ? -23.364 -6.989 11.973 1.00 90.88 180 GLY A N 1
ATOM 1461 C CA . GLY A 1 180 ? -22.795 -8.321 11.753 1.00 90.88 180 GLY A CA 1
ATOM 1462 C C . GLY A 1 180 ? -22.558 -8.682 10.284 1.00 90.88 180 GLY A C 1
ATOM 1463 O O . GLY A 1 180 ? -22.222 -9.830 10.000 1.00 90.88 180 GLY A O 1
ATOM 1464 N N . LYS A 1 181 ? -22.779 -7.753 9.343 1.00 90.62 181 LYS A N 1
ATOM 1465 C CA . LYS A 1 181 ? -22.680 -8.007 7.897 1.00 90.62 181 LYS A CA 1
ATOM 1466 C C . LYS A 1 181 ? -21.790 -7.005 7.180 1.00 90.62 181 LYS A C 1
ATOM 1468 O O . LYS A 1 181 ? -20.832 -7.406 6.531 1.00 90.62 181 LYS A O 1
ATOM 1473 N N . GLU A 1 182 ? -22.108 -5.724 7.283 1.00 91.62 182 GLU A N 1
ATOM 1474 C CA . GLU A 1 182 ? -21.432 -4.651 6.553 1.00 91.62 182 GLU A CA 1
ATOM 1475 C C . GLU A 1 182 ? -20.910 -3.609 7.533 1.00 91.62 182 GLU A C 1
ATOM 1477 O O . GLU A 1 182 ? -21.566 -3.297 8.524 1.00 91.62 182 GLU A O 1
ATOM 1482 N N . PHE A 1 183 ? -19.704 -3.115 7.270 1.00 92.31 183 PHE A N 1
ATOM 1483 C CA . PHE A 1 183 ? -19.115 -2.042 8.054 1.00 92.31 183 PHE A CA 1
ATOM 1484 C C . PHE A 1 183 ? -19.663 -0.705 7.556 1.00 92.31 183 PHE A C 1
ATOM 1486 O O . PHE A 1 183 ? -19.402 -0.314 6.415 1.00 92.31 183 PHE A O 1
ATOM 1493 N N . ILE A 1 184 ? -20.415 -0.004 8.406 1.00 93.94 184 ILE A N 1
ATOM 1494 C CA . ILE A 1 184 ? -20.929 1.336 8.119 1.00 93.94 184 ILE A CA 1
ATOM 1495 C C . ILE A 1 184 ? -20.177 2.321 9.007 1.00 93.94 184 ILE A C 1
ATOM 1497 O O . ILE A 1 184 ? -20.477 2.475 10.187 1.00 93.94 184 ILE A O 1
ATOM 1501 N N . MET A 1 185 ? -19.188 3.004 8.431 1.00 94.88 185 MET A N 1
ATOM 1502 C CA . MET A 1 185 ? -18.371 3.963 9.170 1.00 94.88 185 MET A CA 1
ATOM 1503 C C . MET A 1 185 ? -19.234 5.098 9.740 1.00 94.88 185 MET A C 1
ATOM 1505 O O . MET A 1 185 ? -19.815 5.887 8.993 1.00 94.88 185 MET A O 1
ATOM 1509 N N . THR A 1 186 ? -19.277 5.205 11.067 1.00 96.38 186 THR A N 1
ATOM 1510 C CA . THR A 1 186 ? -19.935 6.296 11.791 1.00 96.38 186 THR A CA 1
ATOM 1511 C C . THR A 1 186 ? -18.955 7.384 12.209 1.00 96.38 186 THR A C 1
ATOM 1513 O O . THR A 1 186 ? -19.331 8.554 12.250 1.00 96.38 186 THR A O 1
ATOM 1516 N N . ASP A 1 187 ? -17.704 7.025 12.507 1.00 95.88 187 ASP A N 1
ATOM 1517 C CA . ASP A 1 187 ? -16.680 7.970 12.956 1.00 95.88 187 ASP A CA 1
ATOM 1518 C C . ASP A 1 187 ? -15.301 7.565 12.446 1.00 95.88 187 ASP A C 1
ATOM 1520 O O . ASP A 1 187 ? -15.004 6.390 12.220 1.00 95.88 187 ASP A O 1
ATOM 1524 N N . SER A 1 188 ? -14.444 8.572 12.322 1.00 95.81 188 SER A N 1
ATOM 1525 C CA . SER A 1 188 ? -13.053 8.440 11.912 1.00 95.81 188 SER A CA 1
ATOM 1526 C C . SER A 1 188 ? -12.174 9.249 12.856 1.00 95.81 188 SER A C 1
ATOM 1528 O O . SER A 1 188 ? -12.412 10.449 13.029 1.00 95.81 188 SER A O 1
ATOM 1530 N N . PHE A 1 189 ? -11.148 8.615 13.407 1.00 96.50 189 PHE A N 1
ATOM 1531 C CA . PHE A 1 189 ? -10.160 9.249 14.270 1.00 96.50 189 PHE A CA 1
ATOM 1532 C C . PHE A 1 189 ? -8.781 9.061 13.656 1.00 96.50 189 PHE A C 1
ATOM 1534 O O . PHE A 1 189 ? -8.276 7.942 13.588 1.00 96.50 189 PHE A O 1
ATOM 1541 N N . PHE A 1 190 ? -8.168 10.151 13.207 1.00 95.50 190 PHE A N 1
ATOM 1542 C CA . PHE A 1 190 ? -6.769 10.113 12.791 1.00 95.50 190 PHE A CA 1
ATOM 1543 C C . PHE A 1 190 ? -5.862 9.953 14.008 1.00 95.50 190 PHE A C 1
ATOM 1545 O O . PHE A 1 190 ? -6.221 10.376 15.106 1.00 95.50 190 PHE A O 1
ATOM 1552 N N . CYS A 1 191 ? -4.692 9.336 13.836 1.00 93.81 191 CYS A N 1
ATOM 1553 C CA . CYS A 1 191 ? -3.785 9.057 14.949 1.00 93.81 191 CYS A CA 1
ATOM 1554 C C . CYS A 1 191 ? -3.439 10.314 15.766 1.00 93.81 191 CYS A C 1
ATOM 1556 O O . CYS A 1 191 ? -3.282 10.219 16.982 1.00 93.81 191 CYS A O 1
ATOM 1558 N N . ASP A 1 192 ? -3.342 11.482 15.125 1.00 92.38 192 ASP A N 1
ATOM 1559 C CA . ASP A 1 192 ? -3.057 12.760 15.786 1.00 92.38 192 ASP A CA 1
ATOM 1560 C C . ASP A 1 192 ? -4.250 13.351 16.567 1.00 92.38 192 ASP A C 1
ATOM 1562 O O . ASP A 1 192 ? -4.066 14.233 17.405 1.00 92.38 192 ASP A O 1
ATOM 1566 N N . GLU A 1 193 ? -5.463 12.845 16.338 1.00 93.56 193 GLU A N 1
ATOM 1567 C CA . GLU A 1 193 ? -6.692 13.240 17.035 1.00 93.56 193 GLU A CA 1
ATOM 1568 C C . GLU A 1 193 ? -6.971 12.374 18.278 1.00 93.56 193 GLU A C 1
ATOM 1570 O O . GLU A 1 193 ? -7.802 12.738 19.118 1.00 93.56 193 GLU A O 1
ATOM 1575 N N . ILE A 1 194 ? -6.298 11.225 18.417 1.00 95.62 194 ILE A N 1
ATOM 1576 C CA . ILE A 1 194 ? -6.558 10.270 19.500 1.00 95.62 194 ILE A CA 1
ATOM 1577 C C . ILE A 1 194 ? -5.814 10.684 20.775 1.00 95.62 194 ILE A C 1
ATOM 1579 O O . ILE A 1 194 ? -4.626 11.000 20.771 1.00 95.62 194 ILE A O 1
ATOM 1583 N N . LYS A 1 195 ? -6.515 10.656 21.915 1.00 94.62 195 LYS A N 1
ATOM 1584 C CA . LYS A 1 195 ? -5.941 11.036 23.211 1.00 94.62 195 LYS A CA 1
ATOM 1585 C C . LYS A 1 195 ? -5.001 9.950 23.729 1.00 94.62 195 LYS A C 1
ATOM 1587 O O . LYS A 1 195 ? -5.402 8.794 23.843 1.00 94.62 195 LYS A O 1
ATOM 1592 N N . THR A 1 196 ? -3.817 10.344 24.187 1.00 94.38 196 THR A N 1
ATOM 1593 C CA . THR A 1 196 ? -2.894 9.446 24.896 1.00 94.38 196 THR A CA 1
ATOM 1594 C C . THR A 1 196 ? -3.117 9.517 26.408 1.00 94.38 196 THR A C 1
ATOM 1596 O O . THR A 1 196 ? -3.061 10.595 27.001 1.00 94.38 196 THR A O 1
ATOM 1599 N N . LYS A 1 197 ? -3.348 8.370 27.057 1.00 92.31 197 LYS A N 1
ATOM 1600 C CA . LYS A 1 197 ? -3.448 8.226 28.521 1.00 92.31 197 LYS A CA 1
ATOM 1601 C C . LYS A 1 197 ? -2.653 7.000 28.971 1.00 92.31 197 LYS A C 1
ATOM 1603 O O . LYS A 1 197 ? -2.924 5.900 28.504 1.00 92.31 197 LYS A O 1
ATOM 1608 N N . ASN A 1 198 ? -1.714 7.169 29.906 1.00 90.25 198 ASN A N 1
ATOM 1609 C CA . ASN A 1 198 ? -0.865 6.087 30.438 1.00 90.25 198 ASN A CA 1
ATOM 1610 C C . ASN A 1 198 ? -0.220 5.227 29.333 1.00 90.25 198 ASN A C 1
ATOM 1612 O O . ASN A 1 198 ? -0.319 4.006 29.368 1.00 90.25 198 ASN A O 1
ATOM 1616 N N . ASN A 1 199 ? 0.383 5.880 28.336 1.00 91.44 199 ASN A N 1
ATOM 1617 C CA . ASN A 1 199 ? 0.989 5.257 27.150 1.00 91.44 199 ASN A CA 1
ATOM 1618 C C . ASN A 1 199 ? 0.026 4.491 26.224 1.00 91.44 199 ASN A C 1
ATOM 1620 O O . ASN A 1 199 ? 0.490 3.908 25.253 1.00 91.44 199 ASN A O 1
ATOM 1624 N N . ASN A 1 200 ? -1.286 4.548 26.455 1.00 95.31 200 ASN A N 1
ATOM 1625 C CA . ASN A 1 200 ? -2.292 3.957 25.578 1.00 95.31 200 ASN A CA 1
ATOM 1626 C C . ASN A 1 200 ? -3.012 5.043 24.780 1.00 95.31 200 ASN A C 1
ATOM 1628 O O . ASN A 1 200 ? -3.207 6.158 25.277 1.00 95.31 200 ASN A O 1
ATOM 1632 N N . LEU A 1 201 ? -3.483 4.694 23.587 1.00 97.19 201 LEU A N 1
ATOM 1633 C CA . LEU A 1 201 ? -4.425 5.524 22.844 1.00 97.19 201 LEU A CA 1
ATOM 1634 C C . LEU A 1 201 ? -5.852 5.231 23.315 1.00 97.19 201 LEU A C 1
ATOM 1636 O O . LEU A 1 201 ? -6.227 4.072 23.495 1.00 97.19 201 LEU A O 1
ATOM 1640 N N . VAL A 1 202 ? -6.642 6.280 23.543 1.00 97.38 202 VAL A N 1
ATOM 1641 C CA . VAL A 1 202 ? -8.006 6.178 24.070 1.00 97.38 202 VAL A CA 1
ATOM 1642 C C . VAL A 1 202 ? -8.970 6.987 23.212 1.00 97.38 202 VAL A C 1
ATOM 1644 O O . VAL A 1 202 ? -8.857 8.211 23.110 1.00 97.38 202 VAL A O 1
ATOM 1647 N N . ILE A 1 203 ? -9.958 6.291 22.655 1.00 96.75 203 ILE A N 1
ATOM 1648 C CA . ILE A 1 203 ? -11.099 6.880 21.953 1.00 96.75 203 ILE A CA 1
ATOM 1649 C C . ILE A 1 203 ? -12.323 6.754 22.859 1.00 96.75 203 ILE A C 1
ATOM 1651 O O . ILE A 1 203 ? -12.637 5.666 23.340 1.00 96.75 203 ILE A O 1
ATOM 1655 N N . GLU A 1 204 ? -13.003 7.872 23.101 1.00 95.31 204 GLU A N 1
ATOM 1656 C CA . GLU A 1 204 ? -14.197 7.941 23.946 1.00 95.31 204 GLU A CA 1
ATOM 1657 C C . GLU A 1 204 ? -15.409 8.252 23.063 1.00 95.31 204 GLU A C 1
ATOM 1659 O O . GLU A 1 204 ? -15.428 9.282 22.387 1.00 95.31 204 GLU A O 1
ATOM 1664 N N . ILE A 1 205 ? -16.423 7.387 23.088 1.00 94.75 205 ILE A N 1
ATOM 1665 C CA . ILE A 1 205 ? -17.700 7.595 22.392 1.00 94.75 205 ILE A CA 1
ATOM 1666 C C . ILE A 1 205 ? -18.871 7.466 23.371 1.00 94.75 205 ILE A C 1
ATOM 1668 O O . ILE A 1 205 ? -18.804 6.740 24.364 1.00 94.75 205 ILE A O 1
ATOM 1672 N N . GLU A 1 206 ? -19.956 8.186 23.100 1.00 93.94 206 GLU A N 1
ATOM 1673 C CA . GLU A 1 206 ? -21.146 8.186 23.956 1.00 93.94 206 GLU A CA 1
ATOM 1674 C C . GLU A 1 206 ? -21.890 6.849 23.848 1.00 93.94 206 GLU A C 1
ATOM 1676 O O . GLU A 1 206 ? -22.317 6.469 22.753 1.00 93.94 206 GLU A O 1
ATOM 1681 N N . LYS A 1 207 ? -22.116 6.154 24.974 1.00 91.62 207 LYS A N 1
ATOM 1682 C CA . LYS A 1 207 ? -22.810 4.850 24.995 1.00 91.62 207 LYS A CA 1
ATOM 1683 C C . LYS A 1 207 ? -24.240 4.941 24.464 1.00 91.62 207 LYS A C 1
ATOM 1685 O O . LYS A 1 207 ? -24.735 4.014 23.832 1.00 91.62 207 LYS A O 1
ATOM 1690 N N . ALA A 1 208 ? -24.903 6.078 24.669 1.00 91.50 208 ALA A N 1
ATOM 1691 C CA . ALA A 1 208 ? -26.239 6.325 24.127 1.00 91.50 208 ALA A CA 1
ATOM 1692 C C . ALA A 1 208 ? -26.281 6.279 22.587 1.00 91.50 208 ALA A C 1
ATOM 1694 O O . ALA A 1 208 ? -27.338 6.040 22.010 1.00 91.50 208 ALA A O 1
ATOM 1695 N N . SER A 1 209 ? -25.139 6.502 21.926 1.00 90.81 209 SER A N 1
ATOM 1696 C CA . SER A 1 209 ? -25.002 6.444 20.468 1.00 90.81 209 SER A CA 1
ATOM 1697 C C . SER A 1 209 ? -24.510 5.093 19.942 1.00 90.81 209 SER A C 1
ATOM 1699 O O . SER A 1 209 ? -24.355 4.942 18.732 1.00 90.81 209 SER A O 1
ATOM 1701 N N . THR A 1 210 ? -24.259 4.118 20.822 1.00 92.25 210 THR A N 1
ATOM 1702 C CA . THR A 1 210 ? -23.762 2.789 20.447 1.00 92.25 210 THR A CA 1
ATOM 1703 C C . THR A 1 210 ? -24.863 1.740 20.485 1.00 92.25 210 THR A C 1
ATOM 1705 O O . THR A 1 210 ? -25.720 1.748 21.368 1.00 92.25 210 THR A O 1
ATOM 1708 N N . GLY A 1 211 ? -24.819 0.824 19.521 1.00 92.31 211 GLY A N 1
ATOM 1709 C CA . GLY A 1 211 ? -25.662 -0.360 19.477 1.00 92.31 211 GLY A CA 1
ATOM 1710 C C . GLY A 1 211 ? -25.163 -1.474 20.395 1.00 92.31 211 GLY A C 1
ATOM 1711 O O . GLY A 1 211 ? -24.389 -1.254 21.321 1.00 92.31 211 GLY A O 1
ATOM 1712 N N . LYS A 1 212 ? -25.601 -2.707 20.122 1.00 92.88 212 LYS A N 1
ATOM 1713 C CA . LYS A 1 212 ? -25.145 -3.894 20.873 1.00 92.88 212 LYS A CA 1
ATOM 1714 C C . LYS A 1 212 ? -23.699 -4.269 20.562 1.00 92.88 212 LYS A C 1
ATOM 1716 O O . LYS A 1 212 ? -23.005 -4.812 21.415 1.00 92.88 212 LYS A O 1
ATOM 1721 N N . THR A 1 213 ? -23.275 -4.014 19.331 1.00 94.88 213 THR A N 1
ATOM 1722 C CA . THR A 1 213 ? -21.962 -4.396 18.827 1.00 94.88 213 THR A CA 1
ATOM 1723 C C . THR A 1 213 ? -21.331 -3.193 18.152 1.00 94.88 213 THR A C 1
ATOM 1725 O O . THR A 1 213 ? -21.981 -2.504 17.366 1.00 94.88 213 THR A O 1
ATOM 1728 N N . VAL A 1 214 ? -20.065 -2.951 18.469 1.00 96.00 214 VAL A N 1
ATOM 1729 C CA . VAL A 1 214 ? -19.232 -1.919 17.855 1.00 96.00 214 VAL A CA 1
ATOM 1730 C C . VAL A 1 214 ? -18.143 -2.620 17.059 1.00 96.00 214 VAL A C 1
ATOM 1732 O O . VAL A 1 214 ? -17.486 -3.517 17.585 1.00 96.00 214 VAL A O 1
ATOM 1735 N N . MET A 1 215 ? -17.947 -2.223 15.807 1.00 97.31 215 MET A N 1
ATOM 1736 C CA . MET A 1 215 ? -16.829 -2.690 14.987 1.00 97.31 215 MET A CA 1
ATOM 1737 C C . MET A 1 215 ? -15.795 -1.577 14.873 1.00 97.31 215 MET A C 1
ATOM 1739 O O . MET A 1 215 ? -16.143 -0.411 14.688 1.00 97.31 215 MET A O 1
ATOM 1743 N N . VAL A 1 216 ? -14.526 -1.941 15.014 1.00 97.81 216 VAL A N 1
ATOM 1744 C CA . VAL A 1 216 ? -13.393 -1.021 14.983 1.00 97.81 216 VAL A CA 1
ATOM 1745 C C . VAL A 1 216 ? -12.401 -1.516 13.943 1.00 97.81 216 VAL A C 1
ATOM 1747 O O . VAL A 1 216 ? -12.015 -2.684 13.958 1.00 97.81 216 VAL A O 1
ATOM 1750 N N . VAL A 1 217 ? -12.000 -0.629 13.039 1.00 97.69 217 VAL A N 1
ATOM 1751 C CA . VAL A 1 217 ? -10.978 -0.883 12.022 1.00 97.69 217 VAL A CA 1
ATOM 1752 C C . VAL A 1 217 ? -9.755 -0.039 12.353 1.00 97.69 217 VAL A C 1
ATOM 1754 O O . VAL A 1 217 ? -9.863 1.178 12.495 1.00 97.69 217 VAL A O 1
ATOM 1757 N N . TYR A 1 218 ? -8.602 -0.686 12.476 1.00 97.62 218 TYR A N 1
ATOM 1758 C CA . TYR A 1 218 ? -7.309 -0.051 12.707 1.00 97.62 218 TYR A CA 1
ATOM 1759 C C . TYR A 1 218 ? -6.500 -0.109 11.418 1.00 97.62 218 TYR A C 1
ATOM 1761 O O . TYR A 1 218 ? -6.206 -1.204 10.935 1.00 97.62 218 TYR A O 1
ATOM 1769 N N . THR A 1 219 ? -6.113 1.051 10.897 1.00 95.56 219 THR A N 1
ATOM 1770 C CA . THR A 1 219 ? -5.411 1.166 9.615 1.00 95.56 219 THR A CA 1
ATOM 1771 C C . THR A 1 219 ? -3.991 1.666 9.840 1.00 95.56 219 THR A C 1
ATOM 1773 O O . THR A 1 219 ? -3.780 2.678 10.516 1.00 95.56 219 THR A O 1
ATOM 1776 N N . ASP A 1 220 ? -3.000 0.978 9.274 1.00 94.75 220 ASP A N 1
ATOM 1777 C CA . ASP A 1 220 ? -1.608 1.433 9.295 1.00 94.75 220 ASP A CA 1
ATOM 1778 C C . ASP A 1 220 ? -1.314 2.495 8.213 1.00 94.75 220 ASP A C 1
ATOM 1780 O O . ASP A 1 220 ? -2.090 2.716 7.283 1.00 94.75 220 ASP A O 1
ATOM 1784 N N . ILE A 1 221 ? -0.157 3.159 8.301 1.00 92.75 221 ILE A N 1
ATOM 1785 C CA . ILE A 1 221 ? 0.280 4.151 7.297 1.00 92.75 221 ILE A CA 1
ATOM 1786 C C . ILE A 1 221 ? 0.495 3.567 5.890 1.00 92.75 221 ILE A C 1
ATOM 1788 O O . ILE A 1 221 ? 0.726 4.323 4.949 1.00 92.75 221 ILE A O 1
ATOM 1792 N N . PHE A 1 222 ? 0.453 2.246 5.725 1.00 88.50 222 PHE A N 1
ATOM 1793 C CA . PHE A 1 222 ? 0.618 1.545 4.453 1.00 88.50 222 PHE A CA 1
ATOM 1794 C C . PHE A 1 222 ? -0.725 1.104 3.846 1.00 88.50 222 PHE A C 1
ATOM 1796 O O . PHE A 1 222 ? -0.732 0.603 2.721 1.00 88.50 222 PHE A O 1
ATOM 1803 N N . GLY A 1 223 ? -1.843 1.330 4.547 1.00 88.50 223 GLY A N 1
ATOM 1804 C CA . GLY A 1 223 ? -3.188 0.967 4.103 1.00 88.50 223 GLY A CA 1
ATOM 1805 C C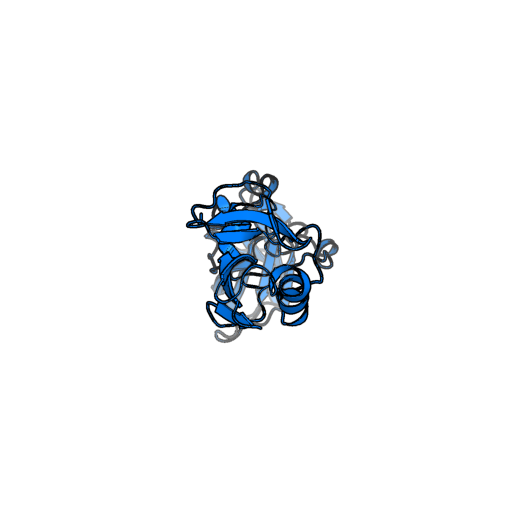 . GLY A 1 223 ? -3.593 -0.468 4.411 1.00 88.50 223 GLY A C 1
ATOM 1806 O O . GLY A 1 223 ? -4.492 -0.978 3.749 1.00 88.50 223 GLY A O 1
ATOM 1807 N N . ASN A 1 224 ? -2.930 -1.125 5.364 1.00 91.00 224 ASN A N 1
ATOM 1808 C CA . ASN A 1 224 ? -3.358 -2.428 5.856 1.00 91.00 224 ASN A CA 1
ATOM 1809 C C . ASN A 1 224 ? -4.285 -2.276 7.063 1.00 91.00 224 ASN A C 1
ATOM 1811 O O . ASN A 1 224 ? -4.008 -1.485 7.969 1.00 91.00 224 ASN A O 1
ATOM 1815 N N . ASP A 1 225 ? -5.324 -3.108 7.102 1.00 94.06 225 ASP A N 1
ATOM 1816 C CA . ASP A 1 225 ? -6.384 -3.036 8.104 1.00 94.06 225 ASP A CA 1
ATOM 1817 C C . ASP A 1 225 ? -6.409 -4.275 9.007 1.00 94.06 225 ASP A C 1
ATOM 1819 O O . ASP A 1 225 ? -6.281 -5.414 8.541 1.00 94.06 225 ASP A O 1
ATOM 1823 N N . LEU A 1 226 ? -6.629 -4.051 10.304 1.00 96.06 226 LEU A N 1
ATOM 1824 C CA . LEU A 1 226 ? -7.157 -5.049 11.234 1.00 96.06 226 LEU A CA 1
ATOM 1825 C C . LEU A 1 226 ? -8.571 -4.635 11.622 1.00 96.06 226 LEU A C 1
ATOM 1827 O O . LEU A 1 226 ? -8.824 -3.462 11.893 1.00 96.06 226 LEU A O 1
ATOM 1831 N N . THR A 1 227 ? -9.481 -5.600 11.707 1.00 95.94 227 THR A N 1
ATOM 1832 C CA . THR A 1 227 ? -10.839 -5.348 12.179 1.00 95.94 227 THR A CA 1
ATOM 1833 C C . THR A 1 227 ? -11.171 -6.180 13.403 1.00 95.94 227 THR A C 1
ATOM 1835 O O . THR A 1 227 ? -10.943 -7.388 13.423 1.00 95.94 227 THR A O 1
ATOM 1838 N N . GLU A 1 228 ? -11.768 -5.535 14.399 1.00 95.81 228 GLU A N 1
ATOM 1839 C CA . GLU A 1 228 ? -12.253 -6.161 15.623 1.00 95.81 228 GLU A CA 1
ATOM 1840 C C . GLU A 1 228 ? -13.719 -5.786 15.863 1.00 95.81 228 GLU A C 1
ATOM 1842 O O . GLU A 1 228 ? -14.170 -4.697 15.505 1.00 95.81 228 GLU A O 1
ATOM 1847 N N . SER A 1 229 ? -14.481 -6.686 16.482 1.00 94.62 229 SER A N 1
ATOM 1848 C CA . SER A 1 229 ? -15.863 -6.426 16.891 1.00 94.62 229 SER A CA 1
ATOM 1849 C C . SER A 1 229 ? -16.029 -6.679 18.381 1.00 94.62 229 SER A C 1
ATOM 1851 O O . SER A 1 229 ? -15.666 -7.748 18.873 1.00 94.62 229 SER A O 1
ATOM 1853 N N . PHE A 1 230 ? -16.646 -5.735 19.081 1.00 93.81 230 PHE A N 1
ATOM 1854 C CA . PHE A 1 230 ? -16.871 -5.779 20.518 1.00 93.81 230 PHE A CA 1
ATOM 1855 C C . PHE A 1 230 ? -18.363 -5.768 20.814 1.00 93.81 230 PHE A C 1
ATOM 1857 O O . PHE A 1 230 ? -19.096 -4.931 20.294 1.00 93.81 230 PHE A O 1
ATOM 1864 N N . THR A 1 231 ? -18.813 -6.677 21.673 1.00 92.38 231 THR A N 1
ATOM 1865 C CA . THR A 1 231 ? -20.175 -6.629 22.222 1.00 92.38 231 THR A CA 1
ATOM 1866 C C . THR A 1 231 ? -20.154 -5.818 23.516 1.00 92.38 231 THR A C 1
ATOM 1868 O O . THR A 1 231 ? -19.289 -6.060 24.360 1.00 92.38 231 THR A O 1
ATOM 1871 N N . LEU A 1 232 ? -21.060 -4.843 23.630 1.00 86.44 232 LEU A N 1
ATOM 1872 C CA . LEU A 1 232 ? -21.170 -3.903 24.754 1.00 86.44 232 LEU A CA 1
ATOM 1873 C C . LEU A 1 232 ? -22.092 -4.390 25.877 1.00 86.44 232 LEU A C 1
ATOM 1875 O O . LEU A 1 232 ? -23.043 -5.152 25.589 1.00 86.44 232 LEU A O 1
#

Sequence (232 aa):
LFDIDLSTQKIGGYVFDGKKDGNPVVIYDYNQFKDANIDDVFLNNIGRHITSKMRCGRVYIVAPSNRVDYITDYEEVDDIRYYFLKIPYQIIKELHQKDFKKFRQPKSKKDVNALDESIGFSFNRTPAVESKISIVNDKVNIIISSFSSEEPRSAKTNAEKELSGFDLLSAVFIDKNYNGKEFIMTDSFFCDEIKTKNNNLVIEIEKASTGKTVMVVYTDIFGNDLTESFTL

Secondary structure (DSSP, 8-state):
----EEEEEEETTEEEEEEETTEEEEE--TTT-TT--BSHHHHHHHHHHHTTT-TT-EEEEEEEGGGB--SSSEEEETTEEEEEEEEPHHHHHHHS-----PPPPPSSGGGTT------S-----PPEEEEEEEEETTEEEEEEEEEE----GGGS-TTGGG--GGGGEEEEEEETT--SS-----EEEEGGGSEEETTEEEEEEEGGG--SEEEEEEEETTS-EEEEEEE-